Protein AF-A0A0S7XDQ0-F1 (afdb_monomer_lite)

Structure (mmCIF, N/CA/C/O backbone):
data_AF-A0A0S7XDQ0-F1
#
_entry.id   AF-A0A0S7XDQ0-F1
#
loop_
_atom_site.group_PDB
_atom_site.id
_atom_site.type_symbol
_atom_site.label_atom_id
_atom_site.label_alt_id
_atom_site.label_comp_id
_atom_site.label_asym_id
_atom_site.label_entity_id
_atom_site.label_seq_id
_atom_site.pdbx_PDB_ins_code
_atom_site.Cartn_x
_atom_site.Cartn_y
_atom_site.Cartn_z
_atom_site.occupancy
_atom_site.B_iso_or_equiv
_atom_site.auth_seq_id
_atom_site.auth_comp_id
_atom_site.auth_asym_id
_atom_site.auth_atom_id
_atom_site.pdbx_PDB_model_num
ATOM 1 N N . MET A 1 1 ? -15.932 5.779 1.150 1.00 49.88 1 MET A N 1
ATOM 2 C CA . MET A 1 1 ? -14.928 6.531 0.359 1.00 49.88 1 MET A CA 1
ATOM 3 C C . MET A 1 1 ? -15.645 7.212 -0.796 1.00 49.88 1 MET A C 1
ATOM 5 O O . MET A 1 1 ? -16.336 6.521 -1.537 1.00 49.88 1 MET A O 1
ATOM 9 N N . SER A 1 2 ? -15.609 8.545 -0.904 1.00 44.78 2 SER A N 1
ATOM 10 C CA . SER A 1 2 ? -16.367 9.214 -1.968 1.00 44.78 2 SER A CA 1
ATOM 11 C C . SER A 1 2 ? -15.791 8.799 -3.326 1.00 44.78 2 SER A C 1
ATOM 13 O O . SER A 1 2 ? -14.572 8.736 -3.493 1.00 44.78 2 SER A O 1
ATOM 15 N N . LYS A 1 3 ? -16.661 8.522 -4.307 1.00 46.28 3 LYS A N 1
ATOM 16 C CA . LYS A 1 3 ? -16.268 8.252 -5.703 1.00 46.28 3 LYS A CA 1
ATOM 17 C C . LYS A 1 3 ? -15.275 9.304 -6.229 1.00 46.28 3 LYS A C 1
ATOM 19 O O . LYS A 1 3 ? -14.439 8.993 -7.062 1.00 46.28 3 LYS A O 1
ATOM 24 N N . ARG A 1 4 ? -15.309 10.516 -5.662 1.00 41.38 4 ARG A N 1
ATOM 25 C CA . ARG A 1 4 ? -14.411 11.636 -5.955 1.00 41.38 4 ARG A CA 1
ATOM 26 C C . ARG A 1 4 ? -12.940 11.332 -5.662 1.00 41.38 4 ARG A C 1
ATOM 28 O O . ARG A 1 4 ? -12.102 11.767 -6.427 1.00 41.38 4 ARG A O 1
ATOM 35 N N . MET A 1 5 ? -12.607 10.566 -4.623 1.00 52.84 5 MET A N 1
ATOM 36 C CA . MET A 1 5 ? -11.202 10.318 -4.258 1.00 52.84 5 MET A CA 1
ATOM 37 C C . MET A 1 5 ? -10.555 9.209 -5.100 1.00 52.84 5 MET A C 1
ATOM 39 O O . MET A 1 5 ? -9.394 9.319 -5.475 1.00 52.84 5 MET A O 1
ATOM 43 N N . LEU A 1 6 ? -11.336 8.185 -5.467 1.00 57.91 6 LEU A N 1
ATOM 44 C CA . LEU A 1 6 ? -10.953 7.193 -6.478 1.00 57.91 6 LEU A CA 1
ATOM 45 C C . LEU A 1 6 ? -10.737 7.868 -7.837 1.00 57.91 6 LEU A C 1
ATOM 47 O O . LEU A 1 6 ? -9.753 7.600 -8.514 1.00 57.91 6 LEU A O 1
ATOM 51 N N . VAL A 1 7 ? -11.650 8.772 -8.202 1.00 53.69 7 VAL A N 1
ATOM 52 C CA . VAL A 1 7 ? -11.548 9.578 -9.418 1.00 53.69 7 VAL A CA 1
ATOM 53 C C . VAL A 1 7 ? -10.334 10.499 -9.359 1.00 53.69 7 VAL A C 1
ATOM 55 O O . VAL A 1 7 ? -9.651 10.594 -10.356 1.00 53.69 7 VAL A O 1
ATOM 58 N N . VAL A 1 8 ? -9.982 11.100 -8.219 1.00 57.25 8 VAL A N 1
ATOM 59 C CA . VAL A 1 8 ? -8.751 11.903 -8.093 1.00 57.25 8 VAL A CA 1
ATOM 60 C C . VAL A 1 8 ? -7.495 11.042 -8.249 1.00 57.25 8 VAL A C 1
ATOM 62 O O . VAL A 1 8 ? -6.597 11.447 -8.970 1.00 57.25 8 VAL A O 1
ATOM 65 N N . LEU A 1 9 ? -7.427 9.844 -7.659 1.00 57.03 9 LEU A N 1
ATOM 66 C CA . LEU A 1 9 ? -6.266 8.956 -7.820 1.00 57.03 9 LEU A CA 1
ATOM 67 C C . LEU A 1 9 ? -6.129 8.449 -9.268 1.00 57.03 9 LEU A C 1
ATOM 69 O O . LEU A 1 9 ? -5.030 8.435 -9.820 1.00 57.03 9 LEU A O 1
ATOM 73 N N . LEU A 1 10 ? -7.254 8.089 -9.898 1.00 59.75 10 LEU A N 1
ATOM 74 C CA . LEU A 1 10 ? -7.310 7.723 -11.313 1.00 59.75 10 LEU A CA 1
ATOM 75 C C . LEU A 1 10 ? -6.998 8.912 -12.219 1.00 59.75 10 LEU A C 1
ATOM 77 O O . LEU A 1 10 ? -6.288 8.725 -13.191 1.00 59.75 10 LEU A O 1
ATOM 81 N N . LEU A 1 11 ? -7.462 10.121 -11.899 1.00 54.28 11 LEU A N 1
ATOM 82 C CA . LEU A 1 11 ? -7.154 11.347 -12.638 1.00 54.28 11 LEU A CA 1
ATOM 83 C C . LEU A 1 11 ? -5.705 11.774 -12.447 1.00 54.28 11 LEU A C 1
ATOM 85 O O . LEU A 1 11 ? -5.154 12.350 -13.366 1.00 54.28 11 LEU A O 1
ATOM 89 N N . VAL A 1 12 ? -5.074 11.493 -11.306 1.00 56.38 12 VAL A N 1
ATOM 90 C CA . VAL A 1 12 ? -3.642 11.741 -11.086 1.00 56.38 12 VAL A CA 1
ATOM 91 C C . VAL A 1 12 ? -2.808 10.720 -11.857 1.00 56.38 12 VAL A C 1
ATOM 93 O O . VAL A 1 12 ? -1.893 11.122 -12.562 1.00 56.38 12 VAL A O 1
ATOM 96 N N . CYS A 1 13 ? -3.159 9.428 -11.829 1.00 53.59 13 CYS A N 1
ATOM 97 C CA . CYS A 1 13 ? -2.515 8.426 -12.689 1.00 53.59 13 CYS A CA 1
ATOM 98 C C . CYS A 1 13 ? -2.718 8.746 -14.178 1.00 53.59 13 CYS A C 1
ATOM 100 O O . CYS A 1 13 ? -1.762 8.734 -14.944 1.00 53.59 13 CYS A O 1
ATOM 102 N N . LEU A 1 14 ? -3.939 9.108 -14.578 1.00 58.84 14 LEU A N 1
ATOM 103 C CA . LEU A 1 14 ? -4.278 9.494 -15.947 1.00 58.84 14 LEU A CA 1
ATOM 104 C C . LEU A 1 14 ? -3.610 10.817 -16.341 1.00 58.84 14 LEU A C 1
ATOM 106 O O . LEU A 1 14 ? -3.175 10.934 -17.471 1.00 58.84 14 LEU A O 1
ATOM 110 N N . SER A 1 15 ? -3.471 11.780 -15.428 1.00 51.81 15 SER A N 1
ATOM 111 C CA . SER A 1 15 ? -2.757 13.054 -15.618 1.00 51.81 15 SER A CA 1
ATOM 112 C C . SER A 1 15 ? -1.258 12.840 -15.799 1.00 51.81 15 SER A C 1
ATOM 114 O O . SER A 1 15 ? -0.653 13.455 -16.671 1.00 51.81 15 SER A O 1
ATOM 116 N N . VAL A 1 16 ? -0.655 11.927 -15.036 1.00 53.06 16 VAL A N 1
ATOM 117 C CA . VAL A 1 16 ? 0.761 11.561 -15.181 1.00 53.06 16 VAL A CA 1
ATOM 118 C C . VAL A 1 16 ? 0.983 10.804 -16.498 1.00 53.06 16 VAL A C 1
ATOM 120 O O . VAL A 1 16 ? 1.927 11.102 -17.224 1.00 53.06 16 VAL A O 1
ATOM 123 N N . CYS A 1 17 ? 0.065 9.912 -16.882 1.00 54.09 17 CYS A N 1
ATOM 124 C CA . CYS A 1 17 ? 0.088 9.269 -18.199 1.00 54.09 17 CYS A CA 1
ATOM 125 C C . CYS A 1 17 ? -0.151 10.266 -19.350 1.00 54.09 17 CYS A C 1
ATOM 127 O O . CYS A 1 17 ? 0.503 10.174 -20.384 1.00 54.09 17 CYS A O 1
ATOM 129 N N . LEU A 1 18 ? -1.051 11.238 -19.174 1.00 57.12 18 LEU A N 1
ATOM 130 C CA . LEU A 1 18 ? -1.391 12.254 -20.174 1.00 57.12 18 LEU A CA 1
ATOM 131 C C . LEU A 1 18 ? -0.284 13.306 -20.318 1.00 57.12 18 LEU A C 1
ATOM 133 O O . LEU A 1 18 ? -0.028 13.766 -21.421 1.00 57.12 18 LEU A O 1
ATOM 137 N N . SER A 1 19 ? 0.413 13.665 -19.241 1.00 45.19 19 SER A N 1
ATOM 138 C CA . SER A 1 19 ? 1.571 14.567 -19.299 1.00 45.19 19 SER A CA 1
ATOM 139 C C . SER A 1 19 ? 2.783 13.894 -19.946 1.00 45.19 19 SER A C 1
ATOM 141 O O . SER A 1 19 ? 3.448 14.530 -20.758 1.00 45.19 19 SER A O 1
ATOM 143 N N . ALA A 1 20 ? 3.011 12.599 -19.701 1.00 52.75 20 ALA A N 1
ATOM 144 C CA . ALA A 1 20 ? 3.986 11.811 -20.459 1.00 52.75 20 ALA A CA 1
ATOM 145 C C . ALA A 1 20 ? 3.638 11.734 -21.962 1.00 52.75 20 ALA A C 1
ATOM 147 O O . ALA A 1 20 ? 4.517 11.872 -22.811 1.00 52.75 20 ALA A O 1
ATOM 148 N N . PHE A 1 21 ? 2.351 11.593 -22.295 1.00 56.19 21 PHE A N 1
ATOM 149 C CA . PHE A 1 21 ? 1.851 11.635 -23.673 1.00 56.19 21 PHE A CA 1
ATOM 150 C C . PHE A 1 21 ? 2.024 13.021 -24.326 1.00 56.19 21 PHE A C 1
ATOM 152 O O . PHE A 1 21 ? 2.473 13.114 -25.466 1.00 56.19 21 PHE A O 1
ATOM 159 N N . LEU A 1 22 ? 1.751 14.109 -23.595 1.00 43.25 22 LEU A N 1
ATOM 160 C CA . LEU A 1 22 ? 1.913 15.480 -24.093 1.00 43.25 22 LEU A CA 1
ATOM 161 C C . LEU A 1 22 ? 3.382 15.835 -24.361 1.00 43.25 22 LEU A C 1
ATOM 163 O O . LEU A 1 22 ? 3.684 16.443 -25.386 1.00 43.25 22 LEU A O 1
ATOM 167 N N . ILE A 1 23 ? 4.306 15.401 -23.499 1.00 50.81 23 ILE A N 1
ATOM 168 C CA . ILE A 1 23 ? 5.750 15.595 -23.709 1.00 50.81 23 ILE A CA 1
ATOM 169 C C . ILE A 1 23 ? 6.223 14.855 -24.972 1.00 50.81 23 ILE A C 1
ATOM 171 O O . ILE A 1 23 ? 7.016 15.402 -25.733 1.00 50.81 23 ILE A O 1
ATOM 175 N N . SER A 1 24 ? 5.690 13.657 -25.241 1.00 51.34 24 SER A N 1
ATOM 176 C CA . SER A 1 24 ? 5.982 12.915 -26.475 1.00 51.34 24 SER A CA 1
ATOM 177 C C . SER A 1 24 ? 5.397 13.585 -27.723 1.00 51.34 24 SER A C 1
ATOM 179 O O . SER A 1 24 ? 6.022 13.538 -28.778 1.00 51.34 24 SER A O 1
ATOM 181 N N . SER A 1 25 ? 4.225 14.222 -27.620 1.00 53.59 25 SER A N 1
ATOM 182 C CA . SER A 1 25 ? 3.594 14.914 -28.756 1.00 53.59 25 SER A CA 1
ATOM 183 C C . SER A 1 25 ? 4.310 16.208 -29.160 1.00 53.59 25 SER A C 1
ATOM 185 O O . SER A 1 25 ? 4.319 16.565 -30.332 1.00 53.59 25 SER A O 1
ATOM 187 N N . ASN A 1 26 ? 4.958 16.889 -28.209 1.00 46.41 26 ASN A N 1
ATOM 188 C CA . ASN A 1 26 ? 5.603 18.184 -28.442 1.00 46.41 26 ASN A CA 1
ATOM 189 C C . ASN A 1 26 ? 7.052 18.070 -28.959 1.00 46.41 26 ASN A C 1
ATOM 191 O O . ASN A 1 26 ? 7.689 19.085 -29.220 1.00 46.41 26 ASN A O 1
ATOM 195 N N . ALA A 1 27 ? 7.587 16.850 -29.077 1.00 49.25 27 ALA A N 1
ATOM 196 C CA . ALA A 1 27 ? 8.938 16.584 -29.577 1.00 49.25 27 ALA A CA 1
ATOM 197 C C . ALA A 1 27 ? 8.999 16.357 -31.104 1.00 49.25 27 ALA A C 1
ATOM 199 O O . ALA A 1 27 ? 10.077 16.095 -31.630 1.00 49.25 27 ALA A O 1
ATOM 200 N N . GLN A 1 28 ? 7.865 16.436 -31.814 1.00 42.66 28 GLN A N 1
ATOM 201 C CA . GLN A 1 28 ? 7.778 16.227 -33.269 1.00 42.66 28 GLN A CA 1
ATOM 202 C C . GLN A 1 28 ? 7.760 17.511 -34.118 1.00 42.66 28 GLN A C 1
ATOM 204 O O . GLN A 1 28 ? 7.661 17.411 -35.337 1.00 42.66 28 GLN A O 1
ATOM 209 N N . GLU A 1 29 ? 7.913 18.698 -33.528 1.00 44.16 29 GLU A N 1
ATOM 210 C CA . GLU A 1 29 ? 8.141 19.934 -34.290 1.00 44.16 29 GLU A CA 1
ATOM 211 C C . GLU A 1 29 ? 9.624 20.326 -34.220 1.00 44.16 29 GLU A C 1
ATOM 213 O O . GLU A 1 29 ? 10.042 21.069 -33.333 1.00 44.16 29 GLU A O 1
ATOM 218 N N . GLU A 1 30 ? 10.441 19.829 -35.156 1.00 38.66 30 GLU A N 1
ATOM 219 C CA . GLU A 1 30 ? 11.677 20.539 -35.507 1.00 38.66 30 GLU A CA 1
ATOM 220 C C . GLU A 1 30 ? 11.356 21.685 -36.482 1.00 38.66 30 GLU A C 1
ATOM 222 O O . GLU A 1 30 ? 10.554 21.498 -37.403 1.00 38.66 30 GLU A O 1
ATOM 227 N N . PRO A 1 31 ? 11.977 22.868 -36.319 1.00 36.78 31 PRO A N 1
ATOM 228 C CA . PRO A 1 31 ? 11.890 23.934 -37.299 1.00 36.78 31 PRO A CA 1
ATOM 229 C C . PRO A 1 31 ? 12.731 23.566 -38.525 1.00 36.78 31 PRO A C 1
ATOM 231 O O . PRO A 1 31 ? 13.919 23.262 -38.417 1.00 36.78 31 PRO A O 1
ATOM 234 N N . ASP A 1 32 ? 12.096 23.636 -39.691 1.00 29.94 32 ASP A N 1
ATOM 235 C CA . ASP A 1 32 ? 12.703 23.509 -41.013 1.00 29.94 32 ASP A CA 1
ATOM 236 C C . ASP A 1 32 ? 13.891 24.484 -41.138 1.00 29.94 32 ASP A C 1
ATOM 238 O O . ASP A 1 32 ? 13.725 25.701 -41.270 1.00 29.94 32 ASP A O 1
ATOM 242 N N . THR A 1 33 ? 15.116 23.968 -41.015 1.00 36.25 33 THR A N 1
ATOM 243 C CA . THR A 1 33 ? 16.326 24.752 -41.275 1.00 36.25 33 THR A CA 1
ATOM 244 C C . THR A 1 33 ? 16.586 24.719 -42.769 1.00 36.25 33 THR A C 1
ATOM 246 O O . THR A 1 33 ? 17.230 23.822 -43.306 1.00 36.25 33 THR A O 1
ATOM 249 N N . GLY A 1 34 ? 16.052 25.738 -43.442 1.00 31.52 34 GLY A N 1
ATOM 250 C CA . GLY A 1 34 ? 16.327 26.005 -44.842 1.00 31.52 34 GLY A CA 1
ATOM 251 C C . GLY A 1 34 ? 17.830 26.084 -45.109 1.00 31.52 34 GLY A C 1
ATOM 252 O O . GLY A 1 34 ? 18.532 26.940 -44.568 1.00 31.52 34 GLY A O 1
ATOM 253 N N . LEU A 1 35 ? 18.308 25.209 -45.991 1.00 30.27 35 LEU A N 1
ATOM 254 C CA . LEU A 1 35 ? 19.553 25.410 -46.716 1.00 30.27 35 LEU A CA 1
ATOM 255 C C . LEU A 1 35 ? 19.226 25.948 -4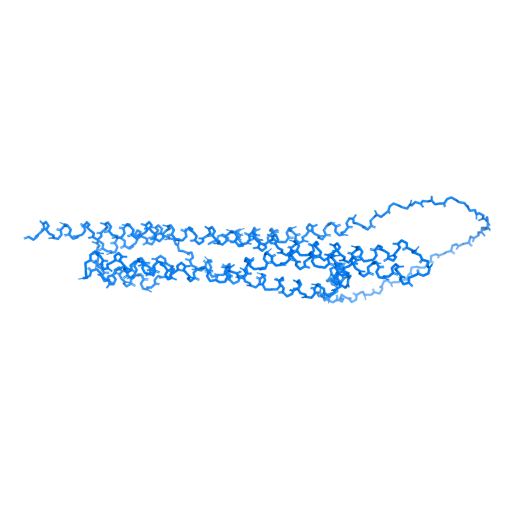8.111 1.00 30.27 35 LEU A C 1
ATOM 257 O O . LEU A 1 35 ? 18.426 25.388 -48.858 1.00 30.27 35 LEU A O 1
ATOM 261 N N . VAL A 1 36 ? 19.842 27.091 -48.396 1.00 30.50 36 VAL A N 1
ATOM 262 C CA . VAL A 1 36 ? 19.703 27.936 -49.583 1.00 30.50 36 VAL A CA 1
ATOM 263 C C . VAL A 1 36 ? 20.504 27.370 -50.766 1.00 30.50 36 VAL A C 1
ATOM 265 O O . VAL A 1 36 ? 21.676 27.043 -50.613 1.00 30.50 36 VAL A O 1
ATOM 268 N N . GLU A 1 37 ? 19.818 27.339 -51.919 1.00 30.08 37 GLU A N 1
ATOM 269 C CA . GLU A 1 37 ? 20.243 27.403 -53.337 1.00 30.08 37 GLU A CA 1
ATOM 270 C C . GLU A 1 37 ? 21.220 26.366 -53.931 1.00 30.08 37 GLU A C 1
ATOM 272 O O . GLU A 1 37 ? 22.390 26.294 -53.572 1.00 30.08 37 GLU A O 1
ATOM 277 N N . ALA A 1 38 ? 20.797 25.696 -55.017 1.00 26.64 38 ALA A N 1
ATOM 278 C CA . ALA A 1 38 ? 20.926 26.273 -56.363 1.00 26.64 38 ALA A CA 1
ATOM 279 C C . ALA A 1 38 ? 20.207 25.464 -57.470 1.00 26.64 38 ALA A C 1
ATOM 281 O O . ALA A 1 38 ? 20.310 24.243 -57.550 1.00 26.64 38 ALA A O 1
ATOM 282 N N . ASP A 1 39 ? 19.626 26.244 -58.385 1.00 23.52 39 ASP A N 1
ATOM 283 C CA . ASP A 1 39 ? 19.538 26.045 -59.838 1.00 23.52 39 ASP A CA 1
ATOM 284 C C . ASP A 1 39 ? 18.219 25.557 -60.479 1.00 23.52 39 ASP A C 1
ATOM 286 O O . ASP A 1 39 ? 17.316 25.013 -59.853 1.00 23.52 39 ASP A O 1
ATOM 290 N N . THR A 1 40 ? 18.084 25.910 -61.754 1.00 25.81 40 THR A N 1
ATOM 291 C CA . THR A 1 40 ? 17.011 26.724 -62.338 1.00 25.81 40 THR A CA 1
ATOM 292 C C . THR A 1 40 ? 15.995 25.985 -63.228 1.00 25.81 40 THR A C 1
ATOM 294 O O . THR A 1 40 ? 16.318 25.023 -63.909 1.00 25.81 40 THR A O 1
ATOM 297 N N . ALA A 1 41 ? 14.788 26.577 -63.291 1.00 25.55 41 ALA A N 1
ATOM 298 C CA . ALA A 1 41 ? 13.836 26.664 -64.417 1.00 25.55 41 ALA A CA 1
ATOM 299 C C . ALA A 1 41 ? 13.225 25.384 -65.048 1.00 25.55 41 ALA A C 1
ATOM 301 O O . ALA A 1 41 ? 13.914 24.533 -65.592 1.00 25.55 41 ALA A O 1
ATOM 302 N N . VAL A 1 42 ? 11.886 25.331 -65.156 1.00 24.27 42 VAL A N 1
ATOM 303 C CA . VAL A 1 42 ? 11.076 25.741 -66.337 1.00 24.27 42 VAL A CA 1
ATOM 304 C C . VAL A 1 42 ? 9.574 25.497 -66.051 1.00 24.27 42 VAL A C 1
ATOM 306 O O . VAL A 1 42 ? 9.195 24.633 -65.270 1.00 24.27 42 VAL A O 1
ATOM 309 N N . ALA A 1 43 ? 8.744 26.346 -66.662 1.00 25.53 43 ALA A N 1
ATOM 310 C CA . ALA A 1 43 ? 7.310 26.574 -66.492 1.00 25.53 43 ALA A CA 1
ATOM 311 C C . ALA A 1 43 ? 6.346 25.586 -67.201 1.00 25.53 43 ALA A C 1
ATOM 313 O O . ALA A 1 43 ? 6.751 24.848 -68.093 1.00 25.53 43 ALA A O 1
ATOM 314 N N . GLY A 1 44 ? 5.042 25.724 -66.891 1.00 23.50 44 GLY A N 1
ATOM 315 C CA . GLY A 1 44 ? 3.886 25.332 -67.732 1.00 23.50 44 GLY A CA 1
ATOM 316 C C . GLY A 1 44 ? 2.888 24.411 -67.010 1.00 23.50 44 GLY A C 1
ATOM 317 O O . GLY A 1 44 ? 3.220 23.270 -66.735 1.00 23.50 44 GLY A O 1
ATOM 318 N N . ALA A 1 45 ? 1.763 24.921 -66.489 1.00 24.98 45 ALA A N 1
ATOM 319 C CA . ALA A 1 45 ? 0.447 25.014 -67.156 1.00 24.98 45 ALA A CA 1
ATOM 320 C C . ALA A 1 45 ? -0.254 23.648 -67.362 1.00 24.98 45 ALA A C 1
ATOM 322 O O . ALA A 1 45 ? 0.183 22.854 -68.182 1.00 24.98 45 ALA A O 1
ATOM 323 N N . ASP A 1 46 ? -1.325 23.341 -66.618 1.00 22.42 46 ASP A N 1
ATOM 324 C CA . ASP A 1 46 ? -2.715 23.601 -67.036 1.00 22.42 46 ASP A CA 1
ATOM 325 C C . ASP A 1 46 ? -3.768 22.846 -66.187 1.00 22.42 46 ASP A C 1
ATOM 327 O O . ASP A 1 46 ? -3.584 21.733 -65.704 1.00 22.42 46 ASP A O 1
ATOM 331 N N . THR A 1 47 ? -4.888 23.548 -66.030 1.00 26.12 47 THR A N 1
ATOM 332 C CA . THR A 1 47 ? -6.258 23.203 -65.605 1.00 26.12 47 THR A CA 1
ATOM 333 C C . THR A 1 47 ? -6.773 21.765 -65.787 1.00 26.12 47 THR A C 1
ATOM 335 O O . THR A 1 47 ? -6.649 21.211 -66.872 1.00 26.12 47 THR A O 1
ATOM 338 N N . ALA A 1 48 ? -7.564 21.264 -64.818 1.00 23.05 48 ALA A N 1
ATOM 339 C CA . ALA A 1 48 ? -9.028 21.067 -64.944 1.00 23.05 48 ALA A CA 1
ATOM 340 C C . ALA A 1 48 ? -9.638 20.246 -63.780 1.00 23.05 48 ALA A C 1
ATOM 342 O O . ALA A 1 48 ? -9.073 19.266 -63.308 1.00 23.05 48 ALA A O 1
ATOM 343 N N . MET A 1 49 ? -10.834 20.662 -63.350 1.00 28.30 49 MET A N 1
ATOM 344 C CA . MET A 1 49 ? -11.715 20.005 -62.377 1.00 28.30 49 MET A CA 1
ATOM 345 C C . MET A 1 49 ? -12.260 18.665 -62.890 1.00 28.30 49 MET A C 1
ATOM 347 O O . MET A 1 49 ? -12.770 18.626 -64.004 1.00 28.30 49 MET A O 1
ATOM 351 N N . MET A 1 50 ? -12.350 17.653 -62.024 1.00 26.08 50 MET A N 1
ATOM 352 C CA . MET A 1 50 ? -13.457 16.686 -62.021 1.00 26.08 50 MET A CA 1
ATOM 353 C C . MET A 1 50 ? -13.775 16.323 -60.566 1.00 26.08 50 MET A C 1
ATOM 355 O O . MET A 1 50 ? -12.925 15.833 -59.828 1.00 26.08 50 MET A O 1
ATOM 359 N N . ALA A 1 51 ? -15.006 16.624 -60.161 1.00 34.19 51 ALA A N 1
ATOM 360 C CA . ALA A 1 51 ? -15.617 16.114 -58.948 1.00 34.19 51 ALA A CA 1
ATOM 361 C C . ALA A 1 51 ? -15.991 14.645 -59.180 1.00 34.19 51 ALA A C 1
ATOM 363 O O . ALA A 1 51 ? -16.779 14.355 -60.080 1.00 34.19 51 ALA A O 1
ATOM 364 N N . GLU A 1 52 ? -15.450 13.744 -58.364 1.00 27.50 52 GLU A N 1
ATOM 365 C CA . GLU A 1 52 ? -15.888 12.353 -58.289 1.00 27.50 52 GLU A CA 1
ATOM 366 C C . GLU A 1 52 ? -16.429 12.083 -56.883 1.00 27.50 52 GLU A C 1
ATOM 368 O O . GLU A 1 52 ? -15.892 12.554 -55.878 1.00 27.50 52 GLU A O 1
ATOM 373 N N . ALA A 1 53 ? -17.587 11.429 -56.848 1.00 28.78 53 ALA A N 1
ATOM 374 C CA . ALA A 1 53 ? -18.411 11.222 -55.673 1.00 28.78 53 ALA A CA 1
ATOM 375 C C . ALA A 1 53 ? -17.645 10.489 -54.562 1.00 28.78 53 ALA A C 1
ATOM 377 O O . ALA A 1 53 ? -16.995 9.475 -54.806 1.00 28.78 53 ALA A O 1
ATOM 378 N N . ALA A 1 54 ? -17.763 10.998 -53.333 1.00 27.86 54 ALA A N 1
ATOM 379 C CA . ALA A 1 54 ? -17.204 10.366 -52.148 1.00 27.86 54 ALA A CA 1
ATOM 380 C C . ALA A 1 54 ? -17.737 8.925 -52.012 1.00 27.86 54 ALA A C 1
ATOM 382 O O . ALA A 1 54 ? -18.960 8.744 -51.964 1.00 27.86 54 ALA A O 1
ATOM 383 N N . PRO A 1 55 ? -16.870 7.899 -51.934 1.00 30.70 55 PRO A N 1
ATOM 384 C CA . PRO A 1 55 ? -17.321 6.574 -51.558 1.00 30.70 55 PRO A CA 1
ATOM 385 C C . PRO A 1 55 ? -17.793 6.614 -50.102 1.00 30.70 55 PRO A C 1
ATOM 387 O O . PRO A 1 55 ? -17.187 7.257 -49.244 1.00 30.70 55 PRO A O 1
ATOM 390 N N . PHE A 1 56 ? -18.917 5.944 -49.858 1.00 30.11 56 PHE A N 1
ATOM 391 C CA . PHE A 1 56 ? -19.456 5.649 -48.536 1.00 30.11 56 PHE A CA 1
ATOM 392 C C . PHE A 1 56 ? -18.327 5.032 -47.696 1.00 30.11 56 PHE A C 1
ATOM 394 O O . PHE A 1 56 ? -17.894 3.916 -47.976 1.00 30.11 56 PHE A O 1
ATOM 401 N N . ILE A 1 57 ? -17.802 5.784 -46.726 1.00 38.62 57 ILE A N 1
ATOM 402 C CA . ILE A 1 57 ? -16.847 5.253 -45.755 1.00 38.62 57 ILE A CA 1
ATOM 403 C C . ILE A 1 57 ? -17.662 4.312 -44.871 1.00 38.62 57 ILE A C 1
ATOM 405 O O . ILE A 1 57 ? -18.524 4.764 -44.117 1.00 38.62 57 ILE A O 1
ATOM 409 N N . GLU A 1 58 ? -17.444 3.005 -45.020 1.00 37.66 58 GLU A N 1
ATOM 410 C CA . GLU A 1 58 ? -17.792 2.055 -43.969 1.00 37.66 58 GLU A CA 1
ATOM 411 C C . GLU A 1 58 ? -17.113 2.566 -42.696 1.00 37.66 58 GLU A C 1
ATOM 413 O O . GLU A 1 58 ? -15.896 2.760 -42.682 1.00 37.66 58 GLU A O 1
ATOM 418 N N . GLU A 1 59 ? -17.893 2.878 -41.658 1.00 39.62 59 GLU A N 1
ATOM 419 C CA . GLU A 1 59 ? -17.346 3.149 -40.332 1.00 39.62 59 GLU A CA 1
ATOM 420 C C . GLU A 1 59 ? -16.663 1.858 -39.860 1.00 39.62 59 GLU A C 1
ATOM 422 O O . GLU A 1 59 ? -17.291 1.001 -39.240 1.00 39.62 59 GLU A O 1
ATOM 427 N N . GLU A 1 60 ? -15.388 1.679 -40.224 1.00 49.69 60 GLU A N 1
ATOM 428 C CA . GLU A 1 60 ? -14.540 0.652 -39.637 1.00 49.69 60 GLU A CA 1
ATOM 429 C C . GLU A 1 60 ? -14.560 0.890 -38.130 1.00 49.69 60 GLU A C 1
ATOM 431 O O . GLU A 1 60 ? -14.178 1.954 -37.632 1.00 49.69 60 GLU A O 1
ATOM 436 N N . GLU A 1 61 ? -15.079 -0.093 -37.403 1.00 42.88 61 GLU A N 1
ATOM 437 C CA . GLU A 1 61 ? -15.171 -0.089 -35.954 1.00 42.88 61 GLU A CA 1
ATOM 438 C C . GLU A 1 61 ? -13.736 -0.056 -35.400 1.00 42.88 61 GLU A C 1
ATOM 440 O O . GLU A 1 61 ? -13.103 -1.093 -35.221 1.00 42.88 61 GLU A O 1
ATOM 445 N N . GLU A 1 62 ? -13.176 1.149 -35.213 1.00 43.69 62 GLU A N 1
ATOM 446 C CA . GLU A 1 62 ? -11.774 1.343 -34.838 1.00 43.69 62 GLU A CA 1
ATOM 447 C C . GLU A 1 62 ? -11.443 0.523 -33.584 1.00 43.69 62 GLU A C 1
ATOM 449 O O . GLU A 1 62 ? -11.837 0.859 -32.450 1.00 43.69 62 GLU A O 1
ATOM 454 N N . THR A 1 63 ? -10.665 -0.539 -33.787 1.00 46.38 63 THR A N 1
ATOM 455 C CA . THR A 1 63 ? -10.184 -1.406 -32.725 1.00 46.38 63 THR A CA 1
ATOM 456 C C . THR A 1 63 ? -9.311 -0.602 -31.767 1.00 46.38 63 THR A C 1
ATOM 458 O O . THR A 1 63 ? -8.514 0.252 -32.156 1.00 46.38 63 THR A O 1
ATOM 461 N N . TRP A 1 64 ? -9.414 -0.881 -30.467 1.00 49.00 64 TRP A N 1
ATOM 462 C CA . TRP A 1 64 ? -8.578 -0.231 -29.448 1.00 49.00 64 TRP A CA 1
ATOM 463 C C . TRP A 1 64 ? -7.070 -0.383 -2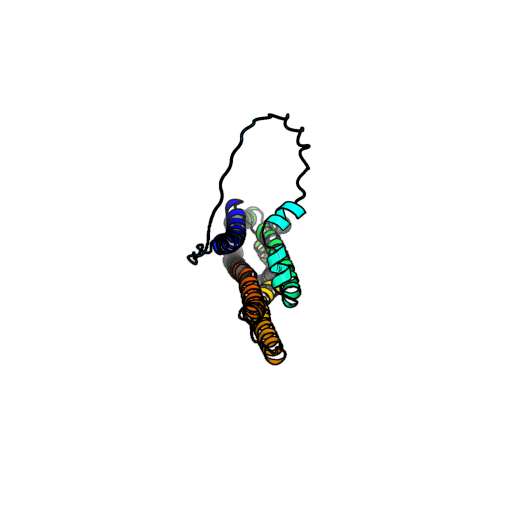9.731 1.00 49.00 64 TRP A C 1
ATOM 465 O O . TRP A 1 64 ? -6.287 0.467 -29.314 1.00 49.00 64 TRP A O 1
ATOM 475 N N . ILE A 1 65 ? -6.689 -1.420 -30.483 1.00 49.19 65 ILE A N 1
ATOM 476 C CA . ILE A 1 65 ? -5.329 -1.684 -30.962 1.00 49.19 65 ILE A CA 1
ATOM 477 C C . ILE A 1 65 ? -4.856 -0.589 -31.933 1.00 49.19 65 ILE A C 1
ATOM 479 O O . ILE A 1 65 ? -3.742 -0.094 -31.782 1.00 49.19 65 ILE A O 1
ATOM 483 N N . ASP A 1 66 ? -5.699 -0.137 -32.865 1.00 54.22 66 ASP A N 1
ATOM 484 C CA . ASP A 1 66 ? -5.336 0.893 -33.851 1.00 54.22 66 ASP A CA 1
ATOM 485 C C . ASP A 1 66 ? -5.253 2.286 -33.226 1.00 54.22 66 ASP A C 1
ATOM 487 O O . ASP A 1 66 ? -4.366 3.075 -33.565 1.00 54.22 66 ASP A O 1
ATOM 491 N N . ARG A 1 67 ? -6.103 2.570 -32.228 1.00 55.00 67 ARG A N 1
ATOM 492 C CA . ARG A 1 67 ? -5.959 3.766 -31.379 1.00 55.00 67 ARG A CA 1
ATOM 493 C C . ARG A 1 67 ? -4.654 3.741 -30.584 1.00 55.00 67 ARG A C 1
ATOM 495 O O . ARG A 1 67 ? -3.982 4.765 -30.476 1.00 55.00 67 ARG A O 1
ATOM 502 N N . MET A 1 68 ? -4.268 2.575 -30.067 1.00 50.41 68 MET A N 1
ATOM 503 C CA . MET A 1 68 ? -3.032 2.419 -29.300 1.00 50.41 68 MET A CA 1
ATOM 504 C C . MET A 1 68 ? -1.786 2.532 -30.192 1.00 50.41 68 MET A C 1
ATOM 506 O O . MET A 1 68 ? -0.824 3.204 -29.820 1.00 50.41 68 MET A O 1
ATOM 510 N N . ARG A 1 69 ? -1.834 1.992 -31.415 1.00 53.25 69 ARG A N 1
ATOM 511 C CA . ARG A 1 69 ? -0.778 2.149 -32.428 1.00 53.25 69 ARG A CA 1
ATOM 512 C C . ARG A 1 69 ? -0.563 3.616 -32.826 1.00 53.25 69 ARG A C 1
ATOM 514 O O . ARG A 1 69 ? 0.576 4.035 -32.991 1.00 53.25 69 ARG A O 1
ATOM 521 N N . ARG A 1 70 ? -1.631 4.418 -32.902 1.00 57.50 70 ARG A N 1
ATOM 522 C CA . ARG A 1 70 ? -1.567 5.863 -33.205 1.00 57.50 70 ARG A CA 1
ATOM 523 C C . ARG A 1 70 ? -1.009 6.708 -32.051 1.00 57.50 70 ARG A C 1
ATOM 525 O O . ARG A 1 70 ? -0.517 7.803 -32.285 1.00 57.50 70 ARG A O 1
ATOM 532 N N . SER A 1 71 ? -1.069 6.203 -30.815 1.00 60.91 71 SER A N 1
ATOM 533 C CA . SER A 1 71 ? -0.656 6.926 -29.601 1.00 60.91 71 SER A CA 1
ATOM 534 C C . SER A 1 71 ? 0.854 6.908 -29.291 1.00 60.91 71 SER A C 1
ATOM 536 O O . SER A 1 71 ? 1.254 7.316 -28.206 1.00 60.91 71 SER A O 1
ATOM 538 N N . GLY A 1 72 ? 1.711 6.426 -30.199 1.00 68.06 72 GLY A N 1
ATOM 539 C CA . GLY A 1 72 ? 3.179 6.464 -30.047 1.00 68.06 72 GLY A CA 1
ATOM 540 C C . GLY A 1 72 ? 3.772 5.549 -28.961 1.00 68.06 72 GLY A C 1
ATOM 541 O O . GLY A 1 72 ? 4.969 5.294 -28.965 1.00 68.06 72 GLY A O 1
ATOM 542 N N . VAL A 1 73 ? 2.961 4.983 -28.062 1.00 69.69 73 VAL A N 1
ATOM 543 C CA . VAL A 1 73 ? 3.408 4.077 -26.981 1.00 69.69 73 VAL A CA 1
ATOM 544 C C . VAL A 1 73 ? 3.971 2.749 -27.484 1.00 69.69 73 VAL A C 1
ATOM 546 O O . VAL A 1 73 ? 4.861 2.197 -26.845 1.00 69.69 73 VAL A O 1
ATOM 549 N N . VAL A 1 74 ? 3.476 2.237 -28.615 1.00 73.31 74 VAL A N 1
ATOM 550 C CA . VAL A 1 74 ? 4.012 1.007 -29.222 1.00 73.31 74 VAL A CA 1
ATOM 551 C C . VAL A 1 74 ? 5.410 1.262 -29.793 1.00 73.31 74 VAL A C 1
ATOM 553 O O . VAL A 1 74 ? 6.322 0.497 -29.501 1.00 73.31 74 VAL A O 1
ATOM 556 N N . ASP A 1 75 ? 5.606 2.387 -30.493 1.00 76.94 75 ASP A N 1
ATOM 557 C CA . ASP A 1 75 ? 6.927 2.821 -30.982 1.00 76.94 75 ASP A CA 1
ATOM 558 C C . ASP A 1 75 ? 7.906 3.036 -29.816 1.00 76.94 75 ASP A C 1
ATOM 560 O O . ASP A 1 75 ? 9.044 2.572 -29.842 1.00 76.94 75 ASP A O 1
ATOM 564 N N . LEU A 1 76 ? 7.438 3.661 -28.731 1.00 78.25 76 LEU A N 1
ATOM 565 C CA . LEU A 1 76 ? 8.231 3.875 -27.522 1.00 78.25 76 LEU A CA 1
ATOM 566 C C . LEU A 1 76 ? 8.663 2.552 -26.862 1.00 78.25 76 LEU A C 1
ATOM 568 O O . LEU A 1 76 ? 9.782 2.442 -26.363 1.00 78.25 76 LEU A O 1
ATOM 572 N N . TYR A 1 77 ? 7.785 1.545 -26.871 1.00 80.94 77 TYR A N 1
ATOM 573 C CA . TYR A 1 77 ? 8.080 0.211 -26.352 1.00 80.94 77 TYR A CA 1
ATOM 574 C C . TYR A 1 77 ? 9.123 -0.518 -27.201 1.00 80.94 77 TYR A C 1
ATOM 576 O O . TYR A 1 77 ? 10.079 -1.064 -26.654 1.00 80.94 77 TYR A O 1
ATOM 584 N N . GLU A 1 78 ? 8.972 -0.484 -28.525 1.00 81.44 78 GLU A N 1
ATOM 585 C CA . GLU A 1 78 ? 9.915 -1.106 -29.461 1.00 81.44 78 GLU A CA 1
ATOM 586 C C . GLU A 1 78 ? 11.306 -0.454 -29.387 1.00 81.44 78 GLU A C 1
ATOM 588 O O . GLU A 1 78 ? 12.323 -1.144 -29.457 1.00 81.44 78 GLU A O 1
ATOM 593 N N . ARG A 1 79 ? 11.365 0.864 -29.159 1.00 80.56 79 ARG A N 1
ATOM 594 C CA . ARG A 1 79 ? 12.616 1.637 -29.067 1.00 80.56 79 ARG A CA 1
ATOM 595 C C . ARG A 1 79 ? 13.334 1.552 -27.721 1.00 80.56 79 ARG A C 1
ATOM 597 O O . ARG A 1 79 ? 14.515 1.874 -27.669 1.00 80.56 79 ARG A O 1
ATOM 604 N N . GLY A 1 80 ? 12.655 1.166 -26.640 1.00 78.56 80 GLY A N 1
ATOM 605 C CA . GLY A 1 80 ? 13.255 1.052 -25.301 1.00 78.56 80 GLY A CA 1
ATOM 606 C C . GLY A 1 80 ? 13.983 -0.278 -25.036 1.00 78.56 80 GLY A C 1
ATOM 607 O O . GLY A 1 80 ? 14.469 -0.515 -23.931 1.00 78.56 80 GLY A O 1
ATOM 608 N N . GLY A 1 81 ? 14.046 -1.169 -26.026 1.00 85.19 81 GLY A N 1
ATOM 609 C CA . GLY A 1 81 ? 14.847 -2.388 -25.951 1.00 85.19 81 GLY A CA 1
ATOM 610 C C . GLY A 1 81 ? 14.346 -3.425 -24.939 1.00 85.19 81 GLY A C 1
ATOM 611 O O . GLY A 1 81 ? 13.175 -3.484 -24.555 1.00 85.19 81 GLY A O 1
ATOM 612 N N . VAL A 1 82 ? 15.247 -4.313 -24.507 1.00 87.94 82 VAL A N 1
ATOM 613 C CA . VAL A 1 82 ? 14.882 -5.511 -23.726 1.00 87.94 82 VAL A CA 1
ATOM 614 C C . VAL A 1 82 ? 14.309 -5.177 -22.342 1.00 87.94 82 VAL A C 1
ATOM 616 O O . VAL A 1 82 ? 13.383 -5.847 -21.877 1.00 87.94 82 VAL A O 1
ATOM 619 N N . PHE A 1 83 ? 14.790 -4.109 -21.701 1.00 89.62 83 PHE A N 1
ATOM 620 C CA . PHE A 1 83 ? 14.386 -3.720 -20.344 1.00 89.62 83 PHE A CA 1
ATOM 621 C C . PHE A 1 83 ? 12.934 -3.234 -20.258 1.00 89.62 83 PHE A C 1
ATOM 623 O O . PHE A 1 83 ? 12.328 -3.308 -19.185 1.00 89.62 83 PHE A O 1
ATOM 630 N N . MET A 1 84 ? 12.327 -2.845 -21.384 1.00 86.62 84 MET A N 1
ATOM 631 C CA . MET A 1 84 ? 10.902 -2.506 -21.447 1.00 86.62 84 MET A CA 1
ATOM 632 C C . MET A 1 84 ? 9.996 -3.681 -21.074 1.00 86.62 84 MET A C 1
ATOM 634 O O . MET A 1 84 ? 8.941 -3.475 -20.477 1.00 86.62 84 MET A O 1
ATOM 638 N N . HIS A 1 85 ? 10.414 -4.923 -21.333 1.00 88.38 85 HIS A N 1
ATOM 639 C CA . HIS A 1 85 ? 9.660 -6.113 -20.932 1.00 88.38 85 HIS A CA 1
ATOM 640 C C . HIS A 1 85 ? 9.607 -6.252 -19.405 1.00 88.38 85 HIS A C 1
ATOM 642 O O . HIS A 1 85 ? 8.549 -6.526 -18.839 1.00 88.38 85 HIS A O 1
ATOM 648 N N . ALA A 1 86 ? 10.727 -6.000 -18.721 1.00 90.25 86 ALA A N 1
ATOM 649 C CA . ALA A 1 86 ? 10.783 -6.018 -17.262 1.00 90.25 86 ALA A CA 1
ATOM 650 C C . ALA A 1 86 ? 9.945 -4.881 -16.651 1.00 90.25 86 ALA A C 1
ATOM 652 O O . ALA A 1 86 ? 9.185 -5.109 -15.708 1.00 90.25 86 ALA A O 1
ATOM 653 N N . LEU A 1 87 ? 10.027 -3.673 -17.222 1.00 88.38 87 LEU A N 1
ATOM 654 C CA . LEU A 1 87 ? 9.209 -2.532 -16.802 1.00 88.38 87 LEU A CA 1
ATOM 655 C C . LEU A 1 87 ? 7.712 -2.782 -17.014 1.00 88.38 87 LEU A C 1
ATOM 657 O O . LEU A 1 87 ? 6.909 -2.426 -16.155 1.00 88.38 87 LEU A O 1
ATOM 661 N N . LEU A 1 88 ? 7.326 -3.453 -18.102 1.00 87.00 88 LEU A N 1
ATOM 662 C CA . LEU A 1 88 ? 5.936 -3.832 -18.352 1.00 87.00 88 LEU A CA 1
ATOM 663 C C . LEU A 1 88 ? 5.401 -4.772 -17.264 1.00 87.00 88 LEU A C 1
ATOM 665 O O . LEU A 1 88 ? 4.314 -4.542 -16.736 1.00 87.00 88 LEU A O 1
ATOM 669 N N . VAL A 1 89 ? 6.177 -5.789 -16.875 1.00 90.19 89 VAL A N 1
ATOM 670 C CA . VAL A 1 89 ? 5.802 -6.705 -15.783 1.00 90.19 89 VAL A CA 1
ATOM 671 C C . VAL A 1 89 ? 5.646 -5.950 -14.460 1.00 90.19 89 VAL A C 1
ATOM 673 O O . VAL A 1 89 ? 4.652 -6.144 -13.758 1.00 90.19 89 VAL A O 1
ATOM 676 N N . LEU A 1 90 ? 6.582 -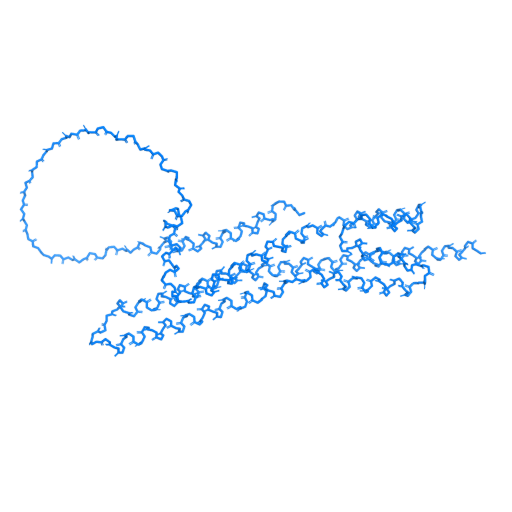5.052 -14.135 1.00 90.38 90 LEU A N 1
ATOM 677 C CA . LEU A 1 90 ? 6.508 -4.221 -12.928 1.00 90.38 90 LEU A CA 1
ATOM 678 C C . LEU A 1 90 ? 5.299 -3.276 -12.945 1.00 90.38 90 LEU A C 1
ATOM 680 O O . LEU A 1 90 ? 4.652 -3.105 -11.914 1.00 90.38 90 LEU A O 1
ATOM 684 N N . SER A 1 91 ? 4.959 -2.710 -14.104 1.00 87.56 91 SER A N 1
ATOM 685 C CA . SER A 1 91 ? 3.780 -1.857 -14.286 1.00 87.56 91 SER A CA 1
ATOM 686 C C . SER A 1 91 ? 2.483 -2.626 -14.028 1.00 87.56 91 SER A C 1
ATOM 688 O O . SER A 1 91 ? 1.649 -2.190 -13.231 1.00 87.56 91 SER A O 1
ATOM 690 N N . ILE A 1 92 ? 2.338 -3.815 -14.623 1.00 87.94 92 ILE A N 1
ATOM 691 C CA . ILE A 1 92 ? 1.167 -4.679 -14.414 1.00 87.94 92 ILE A CA 1
ATOM 692 C C . ILE A 1 92 ? 1.047 -5.069 -12.937 1.00 87.94 92 ILE A C 1
ATOM 694 O O . ILE A 1 92 ? -0.037 -4.960 -12.365 1.00 87.94 92 ILE A O 1
ATOM 698 N N . LEU A 1 93 ? 2.154 -5.473 -12.303 1.00 91.50 93 LEU A N 1
ATOM 699 C CA . LEU A 1 93 ? 2.183 -5.814 -10.881 1.00 91.50 93 LEU A CA 1
ATOM 700 C C . LEU A 1 93 ? 1.773 -4.616 -10.009 1.00 91.50 93 LEU A C 1
ATOM 702 O O . LEU A 1 93 ? 0.913 -4.756 -9.139 1.00 91.50 93 LEU A O 1
ATOM 706 N N . GLY A 1 94 ? 2.347 -3.436 -10.262 1.00 89.94 94 GLY A N 1
ATOM 707 C CA . GLY A 1 94 ? 2.044 -2.207 -9.532 1.00 89.94 94 GLY A CA 1
ATOM 708 C C . GLY A 1 94 ? 0.564 -1.844 -9.621 1.00 89.94 94 GLY A C 1
ATOM 709 O O . GLY A 1 94 ? -0.099 -1.691 -8.596 1.00 89.94 94 GLY A O 1
ATOM 710 N N . VAL A 1 95 ? 0.010 -1.793 -10.834 1.00 88.25 95 VAL A N 1
ATOM 711 C CA . VAL A 1 95 ? -1.410 -1.478 -11.055 1.00 88.25 95 VAL A CA 1
ATOM 712 C C . VAL A 1 95 ? -2.325 -2.527 -10.422 1.00 88.25 95 VAL A C 1
ATOM 714 O O . VAL A 1 95 ? -3.297 -2.161 -9.758 1.00 88.25 95 VAL A O 1
ATOM 717 N N . ALA A 1 96 ? -2.019 -3.818 -10.571 1.00 89.50 96 ALA A N 1
ATOM 718 C CA . ALA A 1 96 ? -2.820 -4.893 -9.989 1.00 89.50 96 ALA A CA 1
ATOM 719 C C . ALA A 1 96 ? -2.918 -4.765 -8.462 1.00 89.50 96 ALA A C 1
ATOM 721 O O . ALA A 1 96 ? -4.019 -4.808 -7.906 1.00 89.50 96 ALA A O 1
ATOM 722 N N . VAL A 1 97 ? -1.786 -4.534 -7.789 1.00 91.38 97 VAL A N 1
ATOM 723 C CA . VAL A 1 97 ? -1.759 -4.357 -6.333 1.00 91.38 97 VAL A CA 1
ATOM 724 C C . VAL A 1 97 ? -2.460 -3.059 -5.927 1.00 91.38 97 VAL A C 1
ATOM 726 O O . VAL A 1 97 ? -3.226 -3.067 -4.966 1.00 91.38 97 VAL A O 1
ATOM 729 N N . ILE A 1 98 ? -2.295 -1.953 -6.665 1.00 91.25 98 ILE A N 1
ATOM 730 C CA . ILE A 1 98 ? -3.029 -0.704 -6.391 1.00 91.25 98 ILE A CA 1
ATOM 731 C C . ILE A 1 98 ? -4.542 -0.955 -6.412 1.00 91.25 98 ILE A C 1
ATOM 733 O O . ILE A 1 98 ? -5.237 -0.570 -5.471 1.00 91.25 98 ILE A O 1
ATOM 737 N N . LEU A 1 99 ? -5.061 -1.623 -7.446 1.00 89.69 99 LEU A N 1
ATOM 738 C CA . LEU A 1 99 ? -6.493 -1.907 -7.574 1.00 89.69 99 LEU A CA 1
ATOM 739 C C . LEU A 1 99 ? -7.005 -2.819 -6.450 1.00 89.69 99 LEU A C 1
ATOM 741 O O . LEU A 1 99 ? -8.044 -2.531 -5.847 1.00 89.69 99 LEU A O 1
ATOM 745 N N . GLU A 1 100 ? -6.258 -3.875 -6.123 1.00 91.62 100 GLU A N 1
ATOM 746 C CA . GLU A 1 100 ? -6.562 -4.775 -5.006 1.00 91.62 100 GLU A CA 1
ATOM 747 C C . GLU A 1 100 ? -6.641 -4.008 -3.672 1.00 91.62 100 GLU A C 1
ATOM 749 O O . GLU A 1 100 ? -7.605 -4.160 -2.907 1.00 91.62 100 GLU A O 1
ATOM 754 N N . ARG A 1 101 ? -5.659 -3.137 -3.400 1.00 91.50 101 ARG A N 1
ATOM 755 C CA . ARG A 1 101 ? -5.600 -2.336 -2.167 1.00 91.50 101 ARG A CA 1
ATOM 756 C C . ARG A 1 101 ? -6.728 -1.321 -2.099 1.00 91.50 101 ARG A C 1
ATOM 758 O O . ARG A 1 101 ? -7.379 -1.213 -1.059 1.00 91.50 101 ARG A O 1
ATOM 765 N N . VAL A 1 102 ? -7.015 -0.619 -3.197 1.00 88.56 102 VAL A N 1
ATOM 766 C CA . VAL A 1 102 ? -8.149 0.312 -3.280 1.00 88.56 102 VAL A CA 1
ATOM 767 C C . VAL A 1 102 ? -9.445 -0.402 -2.917 1.00 88.56 102 VAL A C 1
ATOM 769 O O . VAL A 1 102 ? -10.205 0.110 -2.092 1.00 88.56 102 VAL A O 1
ATOM 772 N N . TYR A 1 103 ? -9.703 -1.574 -3.496 1.00 88.31 103 TYR A N 1
ATOM 773 C CA . TYR A 1 103 ? -10.913 -2.340 -3.219 1.00 88.31 103 TYR A CA 1
ATOM 774 C C . TYR A 1 103 ? -10.996 -2.771 -1.748 1.00 88.31 103 TYR A C 1
ATOM 776 O O . TYR A 1 103 ? -12.008 -2.530 -1.081 1.00 88.31 103 TYR A O 1
ATOM 784 N N . THR A 1 104 ? -9.913 -3.345 -1.224 1.00 87.69 104 THR A N 1
ATOM 785 C CA . THR A 1 104 ? -9.846 -3.894 0.138 1.00 87.69 104 THR A CA 1
ATOM 786 C C . THR A 1 104 ? -9.994 -2.802 1.200 1.00 87.69 104 THR A C 1
ATOM 788 O O . THR A 1 104 ? -10.895 -2.869 2.037 1.00 87.69 104 THR A O 1
ATOM 791 N N . LEU A 1 105 ? -9.204 -1.727 1.116 1.00 87.00 105 LEU A N 1
ATOM 792 C CA . LEU A 1 105 ? -9.251 -0.607 2.067 1.00 87.00 105 LEU A CA 1
ATOM 793 C C . LEU A 1 105 ? -10.540 0.215 1.953 1.00 87.00 105 LEU A C 1
ATOM 795 O O . LEU A 1 105 ? -10.938 0.891 2.904 1.00 87.00 105 LEU A O 1
ATOM 799 N N . SER A 1 106 ? -11.204 0.208 0.794 1.00 84.56 106 SER A N 1
ATOM 800 C CA . SER A 1 106 ? -12.525 0.834 0.651 1.00 84.56 106 SER A CA 1
ATOM 801 C C . SER A 1 106 ? -13.607 0.049 1.374 1.00 84.56 106 SER A C 1
ATOM 803 O O . SER A 1 106 ? -14.486 0.661 1.974 1.00 84.56 106 SER A O 1
ATOM 805 N N . LYS A 1 107 ? -13.534 -1.286 1.339 1.00 81.44 107 LYS A N 1
ATOM 806 C CA . LYS A 1 107 ? -14.465 -2.167 2.052 1.00 81.44 107 LYS A CA 1
ATOM 807 C C . LYS A 1 107 ? -14.220 -2.222 3.558 1.00 81.44 107 LYS A C 1
ATOM 809 O O . LYS A 1 107 ? -15.174 -2.435 4.293 1.00 81.44 107 LYS A O 1
ATOM 814 N N . ALA A 1 108 ? -12.981 -2.023 4.003 1.00 81.00 108 ALA A N 1
ATOM 815 C CA . ALA A 1 108 ? -12.635 -1.968 5.424 1.00 81.00 108 ALA A CA 1
ATOM 816 C C . ALA A 1 108 ? -13.115 -0.678 6.118 1.00 81.00 108 ALA A C 1
ATOM 818 O O . ALA A 1 108 ? -13.223 -0.638 7.339 1.00 81.00 108 ALA A O 1
ATOM 819 N N . THR A 1 109 ? -13.411 0.378 5.349 1.00 77.31 109 THR A N 1
ATOM 820 C CA . THR A 1 109 ? -13.838 1.666 5.910 1.00 77.31 109 THR A CA 1
ATOM 821 C C . THR A 1 109 ? -15.227 1.534 6.538 1.00 77.31 109 THR A C 1
ATOM 823 O O . THR A 1 109 ? -16.206 1.316 5.824 1.00 77.31 109 THR A O 1
ATOM 826 N N . THR A 1 110 ? -15.306 1.728 7.851 1.00 77.12 110 THR A N 1
ATOM 827 C CA . THR A 1 110 ? -16.556 1.775 8.623 1.00 77.12 110 THR A CA 1
ATOM 828 C C . THR A 1 110 ? -16.701 3.159 9.244 1.00 77.12 110 THR A C 1
ATOM 830 O O . THR A 1 110 ? -15.713 3.864 9.419 1.00 77.12 110 THR A O 1
ATOM 833 N N . ASP A 1 111 ? -17.929 3.590 9.524 1.00 84.56 111 ASP A N 1
ATOM 834 C CA . ASP A 1 111 ? -18.150 4.806 10.308 1.00 84.56 111 ASP A CA 1
ATOM 835 C C . ASP A 1 111 ? -17.836 4.504 11.777 1.00 84.56 111 ASP A C 1
ATOM 837 O O . ASP A 1 111 ? -18.703 4.066 12.531 1.00 84.56 111 ASP A O 1
ATOM 841 N N . THR A 1 112 ? -16.567 4.671 12.146 1.00 85.50 112 THR A N 1
ATOM 842 C CA . THR A 1 112 ? -16.012 4.328 13.460 1.00 85.50 112 THR A CA 1
ATOM 843 C C . THR A 1 112 ? -16.753 5.017 14.596 1.00 85.50 112 THR A C 1
ATOM 845 O O . THR A 1 112 ? -17.149 4.370 15.563 1.00 85.50 112 THR A O 1
ATOM 848 N N . LYS A 1 113 ? -17.030 6.318 14.452 1.00 85.88 113 LYS A N 1
ATOM 849 C CA . LYS A 1 113 ? -17.730 7.102 15.479 1.00 85.88 113 LYS A CA 1
ATOM 850 C C . LYS A 1 113 ? -19.148 6.595 15.692 1.00 85.88 113 LYS A C 1
ATOM 852 O O . LYS A 1 113 ? -19.591 6.453 16.831 1.00 85.88 113 LYS A O 1
ATOM 857 N N . ARG A 1 114 ? -19.863 6.306 14.602 1.00 89.50 114 ARG A N 1
ATOM 858 C CA . ARG A 1 114 ? -21.210 5.742 14.684 1.00 89.50 114 ARG A CA 1
ATOM 859 C C . ARG A 1 114 ? -21.192 4.333 15.270 1.00 89.50 114 ARG A C 1
ATOM 861 O O . ARG A 1 114 ? -22.003 4.047 16.143 1.00 89.50 114 ARG A O 1
ATOM 868 N N . LEU A 1 115 ? -20.259 3.489 14.827 1.00 90.00 115 LEU A N 1
ATOM 869 C CA . LEU A 1 115 ? -20.093 2.133 15.341 1.00 90.00 115 LEU A CA 1
ATOM 870 C C . LEU A 1 115 ? -19.861 2.154 16.853 1.00 90.00 115 LEU A C 1
ATOM 872 O O . LEU A 1 115 ? -20.582 1.479 17.580 1.00 90.00 115 LEU A O 1
ATOM 876 N N . MET A 1 116 ? -18.918 2.966 17.331 1.00 90.25 116 MET A N 1
ATOM 877 C CA . MET A 1 116 ? -18.628 3.075 18.758 1.00 90.25 116 MET A CA 1
ATOM 878 C C . MET A 1 116 ? -19.839 3.581 19.548 1.00 90.25 116 MET A C 1
ATOM 880 O O . MET A 1 116 ? -20.204 3.008 20.574 1.00 90.25 116 MET A O 1
ATOM 884 N N . ALA A 1 117 ? -20.531 4.609 19.046 1.00 90.31 117 ALA A N 1
ATOM 885 C CA . ALA A 1 117 ? -21.740 5.121 19.687 1.00 90.31 117 ALA A CA 1
ATOM 886 C C . ALA A 1 117 ? -22.849 4.056 19.796 1.00 90.31 117 ALA A C 1
ATOM 888 O O . ALA A 1 117 ? -23.527 3.974 20.826 1.00 90.31 117 ALA A O 1
ATOM 889 N N . ASP A 1 118 ? -23.028 3.235 18.759 1.00 90.75 118 ASP A N 1
ATOM 890 C CA . ASP A 1 118 ? -24.009 2.148 18.733 1.00 90.75 118 ASP A CA 1
ATOM 891 C C . ASP A 1 118 ? -23.598 0.995 19.670 1.00 90.75 118 ASP A C 1
ATOM 893 O O . ASP A 1 118 ? -24.441 0.471 20.407 1.00 90.75 118 ASP A O 1
ATOM 897 N N . VAL A 1 119 ? -22.303 0.659 19.731 1.00 91.56 119 VAL A N 1
ATOM 898 C CA . VAL A 1 119 ? -21.740 -0.351 20.647 1.00 91.56 119 VAL A CA 1
ATOM 899 C C . VAL A 1 119 ? -21.924 0.072 22.100 1.00 91.56 119 VAL A C 1
ATOM 901 O O . VAL A 1 119 ? -22.519 -0.674 22.876 1.00 91.56 119 VAL A O 1
ATOM 904 N N . LEU A 1 120 ? -21.504 1.286 22.472 1.00 88.75 120 LEU A N 1
ATOM 905 C CA . LEU A 1 120 ? -21.636 1.799 23.839 1.00 88.75 120 LEU A CA 1
ATOM 906 C C . LEU A 1 120 ? -23.099 1.913 24.276 1.00 88.75 120 LEU A C 1
ATOM 908 O O . LEU A 1 120 ? -23.432 1.640 25.431 1.00 88.75 120 LEU A O 1
ATOM 912 N N . ARG A 1 121 ? -23.998 2.302 23.363 1.00 90.56 121 ARG A N 1
ATOM 913 C CA . ARG A 1 121 ? -25.442 2.341 23.634 1.00 90.56 121 ARG A CA 1
ATOM 914 C C . ARG A 1 121 ? -26.002 0.943 23.882 1.00 90.56 121 ARG A C 1
ATOM 916 O O . ARG A 1 121 ? -26.776 0.755 24.821 1.00 90.56 121 ARG A O 1
ATOM 923 N N . THR A 1 122 ? -25.625 -0.024 23.054 1.00 90.38 122 THR A N 1
ATOM 924 C CA . THR A 1 122 ? -26.098 -1.412 23.160 1.00 90.38 122 THR A CA 1
ATOM 925 C C . THR A 1 122 ? -25.567 -2.067 24.425 1.00 90.38 122 THR A C 1
ATOM 927 O O . THR A 1 122 ? -26.348 -2.631 25.184 1.00 90.38 122 THR A O 1
ATOM 930 N N . PHE A 1 123 ? -24.282 -1.879 24.722 1.00 88.56 123 PHE A N 1
ATOM 931 C CA . PHE A 1 123 ? -23.650 -2.337 25.954 1.00 88.56 123 PHE A CA 1
ATOM 932 C C . PHE A 1 123 ? -24.378 -1.814 27.202 1.00 88.56 123 PHE A C 1
ATOM 934 O O . PHE A 1 123 ? -24.746 -2.596 28.074 1.00 88.56 123 PHE A O 1
ATOM 941 N N . LYS A 1 124 ? -24.680 -0.507 27.259 1.00 86.25 124 LYS A N 1
ATOM 942 C CA . LYS A 1 124 ? -25.377 0.108 28.406 1.00 86.25 124 LYS A CA 1
ATOM 943 C C . LYS A 1 124 ? -26.839 -0.320 28.562 1.00 86.25 124 LYS A C 1
ATOM 945 O O . LYS A 1 124 ? -27.357 -0.251 29.670 1.00 86.25 124 LYS A O 1
ATOM 950 N N . SER A 1 125 ? -27.524 -0.678 27.475 1.00 87.75 125 SER A N 1
ATOM 951 C CA . SER A 1 125 ? -28.973 -0.945 27.495 1.00 87.75 125 SER A CA 1
ATOM 952 C C . SER A 1 125 ? -29.336 -2.427 27.518 1.00 87.75 125 SER A C 1
ATOM 954 O O . SER A 1 125 ? -30.332 -2.792 28.133 1.00 87.75 125 SER A O 1
ATOM 956 N N . GLN A 1 126 ? -28.555 -3.269 26.843 1.00 85.88 126 GLN A N 1
ATOM 957 C CA . GLN A 1 126 ? -28.853 -4.686 26.610 1.00 85.88 126 GLN A CA 1
ATOM 958 C C . GLN A 1 126 ? -27.729 -5.616 27.094 1.00 85.88 126 GLN A C 1
ATOM 960 O O . GLN A 1 126 ? -27.854 -6.834 26.984 1.00 85.88 126 GLN A O 1
ATOM 965 N N . GLY A 1 127 ? -26.642 -5.059 27.635 1.00 86.38 127 GLY A N 1
ATOM 966 C CA . GLY A 1 127 ? -25.516 -5.815 28.173 1.00 86.38 127 GLY A CA 1
ATOM 967 C C . GLY A 1 127 ? -24.490 -6.257 27.125 1.00 86.38 127 GLY A C 1
ATOM 968 O O . GLY A 1 127 ? -24.545 -5.897 25.945 1.00 86.38 127 GLY A O 1
ATOM 969 N N . VAL A 1 128 ? -23.516 -7.043 27.592 1.00 87.38 128 VAL A N 1
ATOM 970 C CA . VAL A 1 128 ? -22.336 -7.476 26.824 1.00 87.38 128 VAL A CA 1
ATOM 971 C C . VAL A 1 128 ? -22.716 -8.346 25.622 1.00 87.38 128 VAL A C 1
ATOM 973 O O . VAL A 1 128 ? -22.200 -8.131 24.526 1.00 87.38 128 VAL A O 1
ATOM 976 N N . ASP A 1 129 ? -23.635 -9.299 25.785 1.00 89.50 129 ASP A N 1
ATOM 977 C CA . ASP A 1 129 ? -23.952 -10.282 24.737 1.00 89.50 129 ASP A CA 1
ATOM 978 C C . ASP A 1 129 ? -24.652 -9.669 23.516 1.00 89.50 129 ASP A C 1
ATOM 980 O O . ASP A 1 129 ? -24.402 -10.062 22.370 1.00 89.50 129 ASP A O 1
ATOM 984 N N . ALA A 1 130 ? -25.474 -8.641 23.736 1.00 90.81 130 ALA A N 1
ATOM 985 C CA . ALA A 1 130 ? -26.084 -7.880 22.653 1.00 90.81 130 ALA A CA 1
ATOM 986 C C . ALA A 1 130 ? -25.029 -7.096 21.853 1.00 90.81 130 ALA A C 1
ATOM 988 O O . ALA A 1 130 ? -25.063 -7.087 20.619 1.00 90.81 130 ALA A O 1
ATOM 989 N N . ALA A 1 131 ? -24.052 -6.492 22.541 1.00 91.00 131 ALA A N 1
ATOM 990 C CA . ALA A 1 131 ? -22.942 -5.792 21.898 1.00 91.00 131 ALA A CA 1
ATOM 991 C C . ALA A 1 131 ? -22.021 -6.758 21.124 1.00 91.00 131 ALA A C 1
ATOM 993 O O . ALA A 1 131 ? -21.637 -6.450 19.994 1.00 91.00 131 ALA A O 1
ATOM 994 N N . ARG A 1 132 ? -21.749 -7.960 21.662 1.00 91.62 132 ARG A N 1
ATOM 995 C CA . ARG A 1 132 ? -21.023 -9.037 20.956 1.00 91.62 132 ARG A CA 1
ATOM 996 C C . ARG A 1 132 ? -21.710 -9.393 19.633 1.00 91.62 132 ARG A C 1
ATOM 998 O O . ARG A 1 132 ? -21.088 -9.323 18.577 1.00 91.62 132 ARG A O 1
ATOM 1005 N N . THR A 1 133 ? -23.015 -9.668 19.675 1.00 92.25 133 THR A N 1
ATOM 1006 C CA . THR A 1 133 ? -23.809 -10.053 18.490 1.00 92.25 133 THR A CA 1
ATOM 1007 C C . THR A 1 133 ? -23.860 -8.946 17.427 1.00 92.25 133 THR A C 1
ATOM 1009 O O . THR A 1 133 ? -23.901 -9.220 16.225 1.00 92.25 133 THR A O 1
ATOM 1012 N N . MET A 1 134 ? -23.882 -7.676 17.845 1.00 91.75 134 MET A N 1
ATOM 1013 C CA . MET A 1 134 ? -23.823 -6.532 16.929 1.00 91.75 134 MET A CA 1
ATOM 1014 C C . MET A 1 134 ? -22.477 -6.462 16.202 1.00 91.75 134 MET A C 1
ATOM 1016 O O . MET A 1 134 ? -22.439 -6.266 14.984 1.00 91.75 134 MET A O 1
ATOM 1020 N N . LEU A 1 135 ? -21.380 -6.626 16.942 1.00 91.75 135 LEU A N 1
ATOM 1021 C CA . LEU A 1 135 ? -20.032 -6.555 16.390 1.00 91.75 135 LEU A CA 1
ATOM 1022 C C . LEU A 1 135 ? -19.722 -7.737 15.469 1.00 91.75 135 LEU A C 1
ATOM 1024 O O . LEU A 1 135 ? -19.128 -7.525 14.420 1.00 91.75 135 LEU A O 1
ATOM 1028 N N . GLU A 1 136 ? -20.213 -8.939 15.777 1.00 91.25 136 GLU A N 1
ATOM 1029 C CA . GLU A 1 136 ? -20.080 -10.119 14.910 1.00 91.25 136 GLU A CA 1
ATOM 1030 C C . GLU A 1 136 ? -20.680 -9.891 13.508 1.00 91.25 136 GLU A C 1
ATOM 1032 O O . GLU A 1 136 ? -20.149 -10.347 12.495 1.00 91.25 136 GLU A O 1
ATOM 1037 N N . LYS A 1 137 ? -21.782 -9.135 13.427 1.00 90.25 137 LYS A N 1
ATOM 1038 C CA . LYS A 1 137 ? -22.450 -8.795 12.157 1.00 90.25 137 LYS A CA 1
ATOM 1039 C C . LYS A 1 137 ? -21.825 -7.594 11.453 1.00 90.25 137 LYS A C 1
ATOM 1041 O O . LYS A 1 137 ? -22.156 -7.325 10.293 1.00 90.25 137 LYS A O 1
ATOM 1046 N N . THR A 1 138 ? -20.954 -6.856 12.135 1.00 89.88 138 THR A N 1
ATOM 1047 C CA . THR A 1 138 ? -20.356 -5.634 11.608 1.00 89.88 138 THR A CA 1
ATOM 1048 C C . THR A 1 138 ? -19.014 -5.942 10.965 1.00 89.88 138 THR A C 1
ATOM 1050 O O . THR A 1 138 ? -18.133 -6.559 11.550 1.00 89.88 138 THR A O 1
ATOM 1053 N N . ARG A 1 139 ? -18.852 -5.516 9.713 1.00 86.81 139 ARG A N 1
ATOM 1054 C CA . ARG A 1 139 ? -17.599 -5.701 8.977 1.00 86.81 139 ARG A CA 1
ATOM 1055 C C . ARG A 1 139 ? -16.636 -4.578 9.331 1.00 86.81 139 ARG A C 1
ATOM 1057 O O . ARG A 1 139 ? -17.067 -3.443 9.480 1.00 86.81 139 ARG A O 1
ATOM 1064 N N . GLY A 1 140 ? -15.346 -4.887 9.344 1.00 89.88 140 GLY A N 1
ATOM 1065 C CA . GLY A 1 140 ? -14.280 -3.900 9.482 1.00 89.88 140 GLY A CA 1
ATOM 1066 C C . GLY A 1 140 ? -13.311 -4.246 10.613 1.00 89.88 140 GLY A C 1
ATOM 1067 O O . GLY A 1 140 ? -13.685 -4.982 11.526 1.00 89.88 140 GLY A O 1
ATOM 1068 N N . PRO A 1 141 ? -12.085 -3.704 10.559 1.00 92.31 141 PRO A N 1
ATOM 1069 C CA . PRO A 1 141 ? -11.022 -4.049 11.503 1.00 92.31 141 PRO A CA 1
ATOM 1070 C C . PRO A 1 141 ? -11.386 -3.640 12.936 1.00 92.31 141 PRO A C 1
ATOM 1072 O O . PRO A 1 141 ? -11.271 -4.429 13.865 1.00 92.31 141 PRO A O 1
ATOM 1075 N N . ILE A 1 142 ? -11.968 -2.452 13.109 1.00 92.88 142 ILE A N 1
ATOM 1076 C CA . ILE A 1 142 ? -12.377 -1.935 14.423 1.00 92.88 142 ILE A CA 1
ATOM 1077 C C . ILE A 1 142 ? -13.454 -2.820 15.057 1.00 92.88 142 ILE A C 1
ATOM 1079 O O . ILE A 1 142 ? -13.383 -3.134 16.240 1.00 92.88 142 ILE A O 1
ATOM 1083 N N . ALA A 1 143 ? -14.425 -3.289 14.269 1.00 93.31 143 ALA A N 1
ATOM 1084 C CA . ALA A 1 143 ? -15.452 -4.193 14.775 1.00 93.31 143 ALA A CA 1
ATOM 1085 C C . ALA A 1 143 ? -14.858 -5.531 15.246 1.00 93.31 143 ALA A C 1
ATOM 1087 O O . ALA A 1 143 ? -15.245 -6.032 16.301 1.00 93.31 143 ALA A O 1
ATOM 1088 N N . ALA A 1 144 ? -13.893 -6.076 14.497 1.00 93.44 144 ALA A N 1
ATOM 1089 C CA . ALA A 1 144 ? -13.199 -7.309 14.852 1.00 93.44 144 ALA A CA 1
ATOM 1090 C C . ALA A 1 144 ? -12.399 -7.168 16.160 1.00 93.44 144 ALA A C 1
ATOM 1092 O O . ALA A 1 144 ? -12.486 -8.043 17.025 1.00 93.44 144 ALA A O 1
ATOM 1093 N N . VAL A 1 145 ? -11.692 -6.047 16.344 1.00 95.69 145 VAL A N 1
ATOM 1094 C CA . VAL A 1 145 ? -10.932 -5.751 17.572 1.00 95.69 145 VAL A CA 1
ATOM 1095 C C . VAL A 1 145 ? -11.851 -5.620 18.785 1.00 95.69 145 VAL A C 1
ATOM 1097 O O . VAL A 1 145 ? -11.646 -6.296 19.795 1.00 95.69 145 VAL A O 1
ATOM 1100 N N . LEU A 1 146 ? -12.916 -4.820 18.677 1.00 94.50 146 LEU A N 1
ATOM 1101 C CA . LEU A 1 146 ? -13.877 -4.640 19.770 1.00 94.50 146 LEU A CA 1
ATOM 1102 C C . LEU A 1 146 ? -14.578 -5.957 20.130 1.00 94.50 146 LEU A C 1
ATOM 1104 O O . LEU A 1 146 ? -14.779 -6.258 21.307 1.00 94.50 146 LEU A O 1
ATOM 1108 N N . HIS A 1 147 ? -14.917 -6.772 19.127 1.00 95.44 147 HIS A N 1
ATOM 1109 C CA . HIS A 1 147 ? -15.514 -8.087 19.340 1.00 95.44 147 HIS A CA 1
ATOM 1110 C C . HIS A 1 147 ? -14.575 -9.012 20.125 1.00 95.44 147 HIS A C 1
ATOM 1112 O O . HIS A 1 147 ? -15.003 -9.667 21.078 1.00 95.44 147 HIS A O 1
ATOM 1118 N N . ALA A 1 148 ? -13.287 -9.037 19.764 1.00 94.88 148 ALA A N 1
ATOM 1119 C CA . ALA A 1 148 ? -12.278 -9.838 20.452 1.00 94.88 148 ALA A CA 1
ATOM 1120 C C . ALA A 1 148 ? -12.130 -9.445 21.930 1.00 94.88 148 ALA A C 1
ATOM 1122 O O . ALA A 1 148 ? -12.056 -10.331 22.787 1.00 94.88 148 ALA A O 1
ATOM 1123 N N . GLY A 1 149 ? -12.162 -8.143 22.233 1.00 94.00 149 GLY A N 1
ATOM 1124 C CA . GLY A 1 149 ? -12.184 -7.637 23.605 1.00 94.00 149 GLY A CA 1
ATOM 1125 C C . GLY A 1 149 ? -13.428 -8.087 24.370 1.00 94.00 149 GLY A C 1
ATOM 1126 O O . GLY A 1 149 ? -13.323 -8.695 25.438 1.00 94.00 149 GLY A O 1
ATOM 1127 N N . LEU A 1 150 ? -14.619 -7.886 23.793 1.00 92.88 150 LEU A N 1
ATOM 1128 C CA . LEU A 1 150 ? -15.876 -8.266 24.444 1.00 92.88 150 LEU A CA 1
ATOM 1129 C C . LEU A 1 150 ? -15.973 -9.766 24.756 1.00 92.88 150 LEU A C 1
ATOM 1131 O O . LEU A 1 150 ? -16.584 -10.142 25.758 1.00 92.88 150 LEU A O 1
ATOM 1135 N N . LEU A 1 151 ? -15.359 -10.638 23.952 1.00 93.06 151 LEU A N 1
ATOM 1136 C CA . LEU A 1 151 ? -15.309 -12.086 24.205 1.00 93.06 151 LEU A CA 1
ATOM 1137 C C . LEU A 1 151 ? -14.522 -12.475 25.468 1.00 93.06 151 LEU A C 1
ATOM 1139 O O . LEU A 1 151 ? -14.621 -13.620 25.913 1.00 93.06 151 LEU A O 1
ATOM 1143 N N . LYS A 1 152 ? -13.716 -11.572 26.035 1.00 93.50 152 LYS A N 1
ATOM 1144 C CA . LYS A 1 152 ? -12.882 -11.845 27.217 1.00 93.50 152 LYS A CA 1
ATOM 1145 C C . LYS A 1 152 ? -13.304 -11.088 28.471 1.00 93.50 152 LYS A C 1
ATOM 1147 O O . LYS A 1 152 ? -12.649 -11.265 29.489 1.00 93.50 152 LYS A O 1
ATOM 1152 N N . VAL A 1 153 ? -14.410 -10.341 28.436 1.00 91.38 153 VAL A N 1
ATOM 1153 C CA . VAL A 1 153 ? -14.903 -9.530 29.572 1.00 91.38 153 VAL A CA 1
ATOM 1154 C C . VAL A 1 153 ? -15.030 -10.336 30.868 1.00 91.38 153 VAL A C 1
ATOM 1156 O O . VAL A 1 153 ? -14.591 -9.884 31.917 1.00 91.38 153 VAL A O 1
ATOM 1159 N N . GLU A 1 154 ? -15.523 -11.573 30.794 1.00 88.31 154 GLU A N 1
ATOM 1160 C CA . GLU A 1 154 ? -15.676 -12.469 31.955 1.00 88.31 154 GLU A CA 1
ATOM 1161 C C . GLU A 1 154 ? -14.343 -12.897 32.596 1.00 88.31 154 GLU A C 1
ATOM 1163 O O . GLU A 1 154 ? -14.327 -13.434 33.699 1.00 88.31 154 GLU A O 1
ATOM 1168 N N . LYS A 1 155 ? -13.213 -12.694 31.906 1.00 89.25 155 LYS A N 1
ATOM 1169 C CA . LYS A 1 155 ? -11.871 -13.064 32.377 1.00 89.25 155 LYS A CA 1
ATOM 1170 C C . LYS A 1 155 ? -11.110 -11.901 33.024 1.00 89.25 155 LYS A C 1
ATOM 1172 O O . LYS A 1 155 ? -9.955 -12.094 33.393 1.00 89.25 155 LYS A O 1
ATOM 1177 N N . GLY A 1 156 ? -11.739 -10.732 33.157 1.00 88.88 156 GLY A N 1
ATOM 1178 C CA . GLY A 1 156 ? -11.148 -9.528 33.745 1.00 88.88 156 GLY A CA 1
ATOM 1179 C C . GLY A 1 156 ? -10.524 -8.572 32.723 1.00 88.88 156 GLY A C 1
ATOM 1180 O O . GLY A 1 156 ? -10.322 -8.927 31.559 1.00 88.88 156 GLY A O 1
ATOM 1181 N N . SER A 1 157 ? -10.216 -7.351 33.17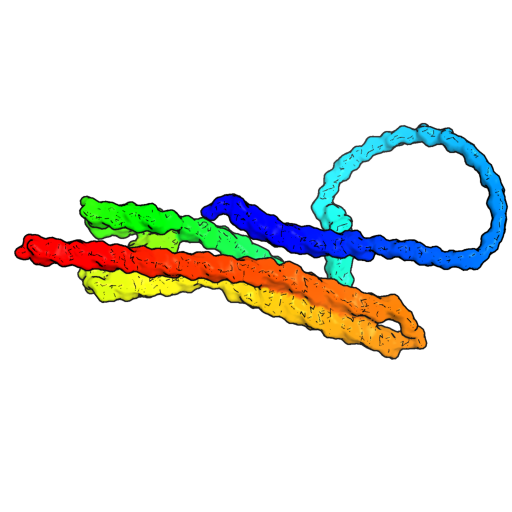5 1.00 88.00 157 SER A N 1
ATOM 1182 C CA . SER A 1 157 ? -9.679 -6.244 32.364 1.00 88.00 157 SER A CA 1
ATOM 1183 C C . SER A 1 157 ? -8.421 -6.628 31.590 1.00 88.00 157 SER A C 1
ATOM 1185 O O . SER A 1 157 ? -8.362 -6.421 30.381 1.00 88.00 157 SER A O 1
ATOM 1187 N N . ASP A 1 158 ? -7.468 -7.282 32.252 1.00 91.94 158 ASP A N 1
ATOM 1188 C CA . ASP A 1 158 ? -6.173 -7.640 31.663 1.00 91.94 158 ASP A CA 1
ATOM 1189 C C . ASP A 1 158 ? -6.339 -8.614 30.487 1.00 91.94 158 ASP A C 1
ATOM 1191 O O . ASP A 1 158 ? -5.620 -8.567 29.487 1.00 91.94 158 ASP A O 1
ATOM 1195 N N . ALA A 1 159 ? -7.319 -9.519 30.582 1.00 93.81 159 ALA A N 1
ATOM 1196 C CA . ALA A 1 159 ? -7.623 -10.466 29.517 1.00 93.81 159 ALA A CA 1
ATOM 1197 C C . ALA A 1 159 ? -8.318 -9.796 28.323 1.00 93.81 159 ALA A C 1
ATOM 1199 O O . ALA A 1 159 ? -8.149 -10.261 27.192 1.00 93.81 159 ALA A O 1
ATOM 1200 N N . VAL A 1 160 ? -9.097 -8.736 28.566 1.00 94.19 160 VAL A N 1
ATOM 1201 C CA . VAL A 1 160 ? -9.733 -7.917 27.525 1.00 94.19 160 VAL A CA 1
ATOM 1202 C C . VAL A 1 160 ? -8.683 -7.104 26.782 1.00 94.19 160 VAL A C 1
ATOM 1204 O O . VAL A 1 160 ? -8.610 -7.207 25.560 1.00 94.19 160 VAL A O 1
ATOM 1207 N N . GLU A 1 161 ? -7.849 -6.360 27.508 1.00 93.88 161 GLU A N 1
ATOM 1208 C CA . GLU A 1 161 ? -6.781 -5.529 26.943 1.00 93.88 161 GLU A CA 1
ATOM 1209 C C . GLU A 1 161 ? -5.850 -6.367 26.063 1.00 93.88 161 GLU A C 1
ATOM 1211 O O . GLU A 1 161 ? -5.700 -6.098 24.872 1.00 93.88 161 GLU A O 1
ATOM 1216 N N . LYS A 1 162 ? -5.361 -7.498 26.579 1.00 96.00 162 LYS A N 1
ATOM 1217 C CA . LYS A 1 162 ? -4.496 -8.400 25.809 1.00 96.00 162 LYS A CA 1
ATOM 1218 C C . LYS A 1 162 ? -5.169 -8.973 24.557 1.00 96.00 162 LYS A C 1
ATOM 1220 O O . LYS A 1 162 ? -4.509 -9.218 23.542 1.00 96.00 162 LYS A O 1
ATOM 1225 N N . ALA A 1 163 ? -6.474 -9.245 24.615 1.00 96.06 163 ALA A N 1
ATOM 1226 C CA . ALA A 1 163 ? -7.218 -9.747 23.461 1.00 96.06 163 ALA A CA 1
ATOM 1227 C C . ALA A 1 163 ? -7.407 -8.673 22.389 1.00 96.06 163 ALA A C 1
ATOM 1229 O O . ALA A 1 163 ? -7.276 -8.980 21.203 1.00 96.06 163 ALA A O 1
ATOM 1230 N N . ILE A 1 164 ? -7.661 -7.435 22.810 1.00 96.31 164 ILE A N 1
ATOM 1231 C CA . ILE A 1 164 ? -7.718 -6.259 21.947 1.00 96.31 164 ILE A CA 1
ATOM 1232 C C . ILE A 1 164 ? -6.369 -6.040 21.263 1.00 96.31 164 ILE A C 1
ATOM 1234 O O . ILE A 1 164 ? -6.330 -5.990 20.038 1.00 96.31 164 ILE A O 1
ATOM 1238 N N . GLU A 1 165 ? -5.268 -5.985 22.017 1.00 96.12 165 GLU A N 1
ATOM 1239 C CA . GLU A 1 165 ? -3.918 -5.778 21.470 1.00 96.12 165 GLU A CA 1
ATOM 1240 C C . GLU A 1 165 ? -3.563 -6.843 20.427 1.00 96.12 165 GLU A C 1
ATOM 1242 O O . GLU A 1 165 ? -3.089 -6.541 19.328 1.00 96.12 165 GLU A O 1
ATOM 1247 N N . THR A 1 166 ? -3.843 -8.109 20.751 1.00 97.19 166 THR A N 1
ATOM 1248 C CA . THR A 1 166 ? -3.588 -9.231 19.842 1.00 97.19 166 THR A CA 1
ATOM 1249 C C . THR A 1 166 ? -4.420 -9.100 18.566 1.00 97.19 166 THR A C 1
ATOM 1251 O O . THR A 1 166 ? -3.896 -9.276 17.466 1.00 97.19 166 THR A O 1
ATOM 1254 N N . ALA A 1 167 ? -5.712 -8.785 18.690 1.00 96.44 167 ALA A N 1
ATOM 1255 C CA . ALA A 1 167 ? -6.595 -8.620 17.542 1.00 96.44 167 ALA A CA 1
ATOM 1256 C C . ALA A 1 167 ? -6.196 -7.411 16.683 1.00 96.44 167 ALA A C 1
ATOM 1258 O O . ALA A 1 167 ? -6.146 -7.536 15.462 1.00 96.44 167 ALA A O 1
ATOM 1259 N N . ALA A 1 168 ? -5.850 -6.280 17.301 1.00 96.00 168 ALA A N 1
ATOM 1260 C CA . ALA A 1 168 ? -5.403 -5.078 16.606 1.00 96.00 168 ALA A CA 1
ATOM 1261 C C . ALA A 1 168 ? -4.124 -5.347 15.808 1.00 96.00 168 ALA A C 1
ATOM 1263 O O . ALA A 1 168 ? -4.056 -5.011 14.630 1.00 96.00 168 ALA A O 1
ATOM 1264 N N . SER A 1 169 ? -3.147 -6.047 16.397 1.00 96.25 169 SER A N 1
ATOM 1265 C CA . SER A 1 169 ? -1.921 -6.443 15.694 1.00 96.25 169 SER A CA 1
ATOM 1266 C C . SER A 1 169 ? -2.204 -7.337 14.476 1.00 96.25 169 SER A C 1
ATOM 1268 O O . SER A 1 169 ? -1.641 -7.122 13.398 1.00 96.25 169 SER A O 1
ATOM 1270 N N . ILE A 1 170 ? -3.117 -8.307 14.612 1.00 96.19 170 ILE A N 1
ATOM 1271 C CA . ILE A 1 170 ? -3.523 -9.194 13.511 1.00 96.19 170 ILE A CA 1
ATOM 1272 C C . ILE A 1 170 ? -4.229 -8.407 12.396 1.00 96.19 170 ILE A C 1
ATOM 1274 O O . ILE A 1 170 ? -3.908 -8.597 11.219 1.00 96.19 170 ILE A O 1
ATOM 1278 N N . GLU A 1 171 ? -5.164 -7.522 12.744 1.00 94.75 171 GLU A N 1
ATOM 1279 C CA . GLU A 1 171 ? -5.902 -6.700 11.778 1.00 94.75 171 GLU A CA 1
ATOM 1280 C C . GLU A 1 171 ? -4.979 -5.712 11.053 1.00 94.75 171 GLU A C 1
ATOM 1282 O O . GLU A 1 171 ? -5.021 -5.633 9.823 1.00 94.75 171 GLU A O 1
ATOM 1287 N N . THR A 1 172 ? -4.074 -5.031 11.764 1.00 95.00 172 THR A N 1
ATOM 1288 C CA . THR A 1 172 ? -3.062 -4.155 11.149 1.00 95.00 172 THR A CA 1
ATOM 1289 C C . THR A 1 172 ? -2.193 -4.933 10.162 1.00 95.00 172 THR A C 1
ATOM 1291 O O . THR A 1 172 ? -2.064 -4.529 9.006 1.00 95.00 172 THR A O 1
ATOM 1294 N N . SER A 1 173 ? -1.699 -6.115 10.546 1.00 94.62 173 SER A N 1
ATOM 1295 C CA . SER A 1 173 ? -0.924 -6.975 9.640 1.00 94.62 173 SER A CA 1
ATOM 1296 C C . SER A 1 173 ? -1.726 -7.398 8.398 1.00 94.62 173 SER A C 1
ATOM 1298 O O . SER A 1 173 ? -1.195 -7.485 7.285 1.00 94.62 173 SER A O 1
ATOM 1300 N N . PHE A 1 174 ? -3.033 -7.640 8.545 1.00 92.62 174 PHE A N 1
ATOM 1301 C CA . PHE A 1 174 ? -3.901 -7.945 7.410 1.00 92.62 174 PHE A CA 1
ATOM 1302 C C . PHE A 1 174 ? -4.068 -6.746 6.465 1.00 92.62 174 PHE A C 1
ATOM 1304 O O . PHE A 1 174 ? -4.024 -6.930 5.243 1.00 92.62 174 PHE A O 1
ATOM 1311 N N . LEU A 1 175 ? -4.221 -5.537 7.011 1.00 92.88 175 LEU A N 1
ATOM 1312 C CA . LEU A 1 175 ? -4.326 -4.297 6.241 1.00 92.88 175 LEU A CA 1
ATOM 1313 C C . LEU A 1 175 ? -3.032 -3.987 5.469 1.00 92.88 175 LEU A C 1
ATOM 1315 O O . LEU A 1 175 ? -3.102 -3.584 4.305 1.00 92.88 175 LEU A O 1
ATOM 1319 N N . GLU A 1 176 ? -1.870 -4.233 6.080 1.00 94.06 176 GLU A N 1
ATOM 1320 C CA . GLU A 1 176 ? -0.535 -4.002 5.502 1.00 94.06 176 GLU A CA 1
ATOM 1321 C C . GLU A 1 176 ? -0.144 -4.990 4.402 1.00 94.06 176 GLU A C 1
ATOM 1323 O O . GLU A 1 176 ? 0.800 -4.748 3.639 1.00 94.06 176 GLU A O 1
ATOM 1328 N N . ARG A 1 177 ? -0.863 -6.113 4.294 1.00 91.12 177 ARG A N 1
ATOM 1329 C CA . ARG A 1 177 ? -0.599 -7.146 3.288 1.00 91.12 177 ARG A CA 1
ATOM 1330 C C . ARG A 1 177 ? -0.425 -6.505 1.912 1.00 91.12 177 ARG A C 1
ATOM 1332 O O . ARG A 1 177 ? -1.115 -5.558 1.563 1.00 91.12 177 ARG A O 1
ATOM 1339 N N . GLY A 1 178 ? 0.519 -6.991 1.116 1.00 88.56 178 GLY A N 1
ATOM 1340 C CA . GLY A 1 178 ? 0.722 -6.514 -0.253 1.00 88.56 178 GLY A CA 1
ATOM 1341 C C . GLY A 1 178 ? 1.324 -5.109 -0.411 1.00 88.56 178 GLY A C 1
ATOM 1342 O O . GLY A 1 178 ? 1.784 -4.808 -1.510 1.00 88.56 178 GLY A O 1
ATOM 1343 N N . LEU A 1 179 ? 1.427 -4.282 0.640 1.00 93.44 179 LEU A N 1
ATOM 1344 C CA . LEU A 1 179 ? 2.139 -2.997 0.557 1.00 93.44 179 LEU A CA 1
ATOM 1345 C C . LEU A 1 179 ? 3.608 -3.166 0.186 1.00 93.44 179 LEU A C 1
ATOM 1347 O O . LEU A 1 179 ? 4.154 -2.338 -0.542 1.00 93.44 179 LEU A O 1
ATOM 1351 N N . ILE A 1 180 ? 4.219 -4.266 0.633 1.00 95.44 180 ILE A N 1
ATOM 1352 C CA . ILE A 1 180 ? 5.598 -4.594 0.284 1.00 95.44 180 ILE A CA 1
ATOM 1353 C C . ILE A 1 180 ? 5.798 -4.639 -1.233 1.00 95.44 180 ILE A C 1
ATOM 1355 O O . ILE A 1 180 ? 6.789 -4.114 -1.716 1.00 95.44 180 ILE A O 1
ATOM 1359 N N . TRP A 1 181 ? 4.830 -5.152 -2.001 1.00 95.12 181 TRP A N 1
ATOM 1360 C CA . TRP A 1 181 ? 4.934 -5.210 -3.460 1.00 95.12 181 TRP A CA 1
ATOM 1361 C C . TRP A 1 181 ? 4.896 -3.826 -4.105 1.00 95.12 181 TRP A C 1
ATOM 1363 O O . TRP A 1 181 ? 5.637 -3.587 -5.054 1.00 95.12 181 TRP A O 1
ATOM 1373 N N . LEU A 1 182 ? 4.098 -2.894 -3.574 1.00 94.56 182 LEU A N 1
ATOM 1374 C CA . LEU A 1 182 ? 4.108 -1.507 -4.052 1.00 94.56 182 LEU A CA 1
ATOM 1375 C C . LEU A 1 182 ? 5.445 -0.833 -3.754 1.00 94.56 182 LEU A C 1
ATOM 1377 O O . LEU A 1 182 ? 6.016 -0.212 -4.646 1.00 94.56 182 LEU A O 1
ATOM 1381 N N . ALA A 1 183 ? 5.972 -1.006 -2.539 1.00 96.75 183 ALA A N 1
ATOM 1382 C CA . ALA A 1 183 ? 7.295 -0.501 -2.181 1.00 96.75 183 ALA A CA 1
ATOM 1383 C C . ALA A 1 183 ? 8.389 -1.115 -3.070 1.00 96.75 183 ALA A C 1
ATOM 1385 O O . ALA A 1 183 ? 9.294 -0.418 -3.523 1.00 96.75 183 ALA A O 1
ATOM 1386 N N . THR A 1 184 ? 8.300 -2.413 -3.366 1.00 97.38 184 THR A N 1
ATOM 1387 C CA . THR A 1 184 ? 9.225 -3.100 -4.269 1.00 97.38 184 THR A CA 1
ATOM 1388 C C . THR A 1 184 ? 9.158 -2.522 -5.678 1.00 97.38 184 THR A C 1
ATOM 1390 O O . THR A 1 184 ? 10.195 -2.157 -6.217 1.00 97.38 184 THR A O 1
ATOM 1393 N N . VAL A 1 185 ? 7.971 -2.379 -6.275 1.00 96.19 185 VAL A N 1
ATOM 1394 C CA . VAL A 1 185 ? 7.826 -1.825 -7.633 1.00 96.19 185 VAL A CA 1
ATOM 1395 C C . VAL A 1 185 ? 8.300 -0.374 -7.693 1.00 96.19 185 VAL A C 1
ATOM 1397 O O . VAL A 1 185 ? 9.047 -0.021 -8.603 1.00 96.19 185 VAL A O 1
ATOM 1400 N N . ALA A 1 186 ? 7.929 0.446 -6.708 1.00 96.62 186 ALA A N 1
ATOM 1401 C CA . ALA A 1 186 ? 8.334 1.846 -6.640 1.00 96.62 186 ALA A CA 1
ATOM 1402 C C . ALA A 1 186 ? 9.860 2.024 -6.561 1.00 96.62 186 ALA A C 1
ATOM 1404 O O . ALA A 1 186 ? 10.396 2.954 -7.157 1.00 96.62 186 ALA A O 1
ATOM 1405 N N . ASN A 1 187 ? 10.563 1.112 -5.882 1.00 97.31 187 ASN A N 1
ATOM 1406 C CA . ASN A 1 187 ? 12.021 1.153 -5.767 1.00 97.31 187 ASN A CA 1
ATOM 1407 C C . ASN A 1 187 ? 12.742 0.470 -6.937 1.00 97.31 187 ASN A C 1
ATOM 1409 O O . ASN A 1 187 ? 13.782 0.950 -7.373 1.00 97.31 187 ASN A O 1
ATOM 1413 N N . ILE A 1 188 ? 12.222 -0.646 -7.456 1.00 97.56 188 ILE A N 1
ATOM 1414 C CA . ILE A 1 188 ? 12.895 -1.429 -8.503 1.00 97.56 188 ILE A CA 1
ATOM 1415 C C . ILE A 1 188 ? 12.674 -0.825 -9.893 1.00 97.56 188 ILE A C 1
ATOM 1417 O O . ILE A 1 188 ? 13.603 -0.842 -10.696 1.00 97.56 188 ILE A O 1
ATOM 1421 N N . ALA A 1 189 ? 11.502 -0.259 -10.201 1.00 96.12 189 ALA A N 1
ATOM 1422 C CA . ALA A 1 189 ? 11.233 0.284 -11.538 1.00 96.12 189 ALA A CA 1
ATOM 1423 C C . ALA A 1 189 ? 12.240 1.374 -11.980 1.00 96.12 189 ALA A C 1
ATOM 1425 O O . ALA A 1 189 ? 12.747 1.272 -13.099 1.00 96.12 189 ALA A O 1
ATOM 1426 N N . PRO A 1 190 ? 12.634 2.354 -11.137 1.00 96.62 190 PRO A N 1
ATOM 1427 C CA . PRO A 1 190 ? 13.683 3.313 -11.485 1.00 96.62 190 PRO A CA 1
ATOM 1428 C C . PRO A 1 190 ? 15.052 2.658 -11.663 1.00 96.62 190 PRO A C 1
ATOM 1430 O O . PRO A 1 190 ? 15.804 3.055 -12.546 1.00 96.62 190 PRO A O 1
ATOM 1433 N N . LEU A 1 191 ? 15.375 1.645 -10.851 1.00 97.69 191 LEU A N 1
ATOM 1434 C CA . LEU A 1 191 ? 16.649 0.927 -10.939 1.00 97.69 191 LEU A CA 1
ATOM 1435 C C . LEU A 1 191 ? 16.750 0.120 -12.236 1.00 97.69 191 LEU A C 1
ATOM 1437 O O . LEU A 1 191 ? 17.802 0.110 -12.867 1.00 97.69 191 LEU A O 1
ATOM 1441 N N . VAL A 1 192 ? 15.654 -0.506 -12.672 1.00 95.50 192 VAL A N 1
ATOM 1442 C CA . VAL A 1 192 ? 15.569 -1.162 -13.986 1.00 95.50 192 VAL A CA 1
ATOM 1443 C C . VAL A 1 192 ? 15.674 -0.126 -15.108 1.00 95.50 192 VAL A C 1
ATOM 1445 O O . VAL A 1 192 ? 16.389 -0.355 -16.080 1.00 95.50 192 VAL A O 1
ATOM 1448 N N . GLY A 1 193 ? 15.036 1.038 -14.949 1.00 93.88 193 GLY A N 1
ATOM 1449 C CA . GLY A 1 193 ? 15.175 2.172 -15.868 1.00 93.88 193 GLY A CA 1
ATOM 1450 C C . GLY A 1 193 ? 16.627 2.638 -16.028 1.00 93.88 193 GLY A C 1
ATOM 1451 O O . GLY A 1 193 ? 17.109 2.814 -17.147 1.00 93.88 193 GLY A O 1
ATOM 1452 N N . PHE A 1 194 ? 17.335 2.776 -14.906 1.00 95.75 194 PHE A N 1
ATOM 1453 C CA . PHE A 1 194 ? 18.753 3.126 -14.855 1.00 95.75 194 PHE A CA 1
ATOM 1454 C C . PHE A 1 194 ? 19.648 2.024 -15.437 1.00 95.75 194 PHE A C 1
ATOM 1456 O O . PHE A 1 194 ? 20.618 2.305 -16.130 1.00 95.75 194 PHE A O 1
ATOM 1463 N N . LEU A 1 195 ? 19.325 0.751 -15.216 1.00 94.06 195 LEU A N 1
ATOM 1464 C CA . LEU A 1 195 ? 20.050 -0.342 -15.864 1.00 94.06 195 LEU A CA 1
ATOM 1465 C C . LEU A 1 195 ? 19.898 -0.282 -17.394 1.00 94.06 195 LEU A C 1
ATOM 1467 O O . LEU A 1 195 ? 20.866 -0.501 -18.122 1.00 94.06 195 LEU A O 1
ATOM 1471 N N . GLY A 1 196 ? 18.710 0.093 -17.875 1.00 92.31 196 GLY A N 1
ATOM 1472 C CA . GLY A 1 196 ? 18.451 0.339 -19.290 1.00 92.31 196 GLY A CA 1
ATOM 1473 C C . GLY A 1 196 ? 19.319 1.445 -19.888 1.00 92.31 196 GLY A C 1
ATOM 1474 O O . GLY A 1 196 ? 19.807 1.286 -21.006 1.00 92.31 196 GLY A O 1
ATOM 1475 N N . THR A 1 197 ? 19.597 2.530 -19.151 1.00 92.69 197 THR A N 1
ATOM 1476 C CA . THR A 1 197 ? 20.498 3.578 -19.666 1.00 92.69 197 THR A CA 1
ATOM 1477 C C . THR A 1 197 ? 21.925 3.100 -19.797 1.00 92.69 197 THR A C 1
ATOM 1479 O O . THR A 1 197 ? 22.567 3.377 -20.807 1.00 92.69 197 THR A O 1
ATOM 1482 N N . VAL A 1 198 ? 22.414 2.355 -18.807 1.00 93.94 198 VAL A N 1
ATOM 1483 C CA . VAL A 1 198 ? 23.751 1.761 -18.864 1.00 93.94 198 VAL A CA 1
ATOM 1484 C C . VAL A 1 198 ? 23.858 0.836 -20.075 1.00 93.94 198 VAL A C 1
ATOM 1486 O O . VAL A 1 198 ? 24.816 0.949 -20.836 1.00 93.94 198 VAL A O 1
ATOM 1489 N N . SER A 1 199 ? 22.854 -0.012 -20.314 1.00 91.06 199 SER A N 1
ATOM 1490 C CA . SER A 1 199 ? 22.843 -0.906 -21.477 1.00 91.06 199 SER A CA 1
ATOM 1491 C C . SER A 1 199 ? 22.794 -0.157 -22.810 1.00 91.06 199 SER A C 1
ATOM 1493 O O . SER A 1 199 ? 23.581 -0.469 -23.700 1.00 91.06 199 SER A O 1
ATOM 1495 N N . GLY A 1 200 ? 21.919 0.845 -22.954 1.00 89.69 200 GLY A N 1
ATOM 1496 C CA . GLY A 1 200 ? 21.813 1.629 -24.191 1.00 89.69 200 GLY A CA 1
ATOM 1497 C C . GLY A 1 200 ? 23.101 2.394 -24.510 1.00 89.69 200 GLY A C 1
ATOM 1498 O O . GLY A 1 200 ? 23.532 2.449 -25.662 1.00 89.69 200 GLY A O 1
ATOM 1499 N N . MET A 1 201 ? 23.782 2.910 -23.480 1.00 90.94 201 MET A N 1
ATOM 1500 C CA . MET A 1 201 ? 25.092 3.548 -23.636 1.00 90.94 201 MET A CA 1
ATOM 1501 C C . MET A 1 201 ? 26.192 2.554 -24.022 1.00 90.94 201 MET A C 1
ATOM 1503 O O . MET A 1 201 ? 27.028 2.885 -24.861 1.00 90.94 201 MET A O 1
ATOM 1507 N N . ILE A 1 202 ? 26.194 1.342 -23.456 1.00 90.69 202 ILE A N 1
ATOM 1508 C CA . ILE A 1 202 ? 27.135 0.282 -23.851 1.00 90.69 202 ILE A CA 1
ATOM 1509 C C . ILE A 1 202 ? 26.941 -0.060 -25.332 1.00 90.69 202 ILE A C 1
ATOM 1511 O O . ILE A 1 202 ? 27.906 -0.001 -26.092 1.00 90.69 202 ILE A O 1
ATOM 1515 N N . HIS A 1 203 ? 25.701 -0.305 -25.767 1.00 87.44 203 HIS A N 1
ATOM 1516 C CA . HIS A 1 203 ? 25.400 -0.605 -27.170 1.00 87.44 203 HIS A CA 1
ATOM 1517 C C . HIS A 1 203 ? 25.796 0.544 -28.110 1.00 87.44 203 HIS A C 1
ATOM 1519 O O . HIS A 1 203 ? 26.331 0.300 -29.192 1.00 87.44 203 HIS A O 1
ATOM 1525 N N . ALA A 1 204 ? 25.590 1.801 -27.698 1.00 88.38 204 ALA A N 1
ATOM 1526 C CA . ALA A 1 204 ? 26.019 2.960 -28.478 1.00 88.38 204 ALA A CA 1
ATOM 1527 C C . ALA A 1 204 ? 27.542 2.974 -28.689 1.00 88.38 204 ALA A C 1
ATOM 1529 O O . ALA A 1 204 ? 28.006 3.192 -29.808 1.00 88.38 204 ALA A O 1
ATOM 1530 N N . PHE A 1 205 ? 28.329 2.720 -27.638 1.00 89.56 205 PHE A N 1
ATOM 1531 C CA . PHE A 1 205 ? 29.789 2.700 -27.742 1.00 89.56 205 PHE A CA 1
ATOM 1532 C C . PHE A 1 205 ? 30.324 1.490 -28.509 1.00 89.56 205 PHE A C 1
ATOM 1534 O O . PHE A 1 205 ? 31.272 1.643 -29.278 1.00 89.56 205 PHE A O 1
ATOM 1541 N N . GLU A 1 206 ? 29.711 0.316 -28.363 1.00 88.81 206 GLU A N 1
ATOM 1542 C CA . GLU A 1 206 ? 30.050 -0.867 -29.164 1.00 88.81 206 GLU A CA 1
ATOM 1543 C C . GLU A 1 206 ? 29.800 -0.622 -30.657 1.00 88.81 206 GLU A C 1
ATOM 1545 O O . GLU A 1 206 ? 30.654 -0.932 -31.489 1.00 88.81 206 GLU A O 1
ATOM 1550 N N . ALA A 1 207 ? 28.677 0.015 -30.999 1.00 87.00 207 ALA A N 1
ATOM 1551 C CA . ALA A 1 207 ? 28.362 0.379 -32.375 1.00 87.00 207 ALA A CA 1
ATOM 1552 C C . ALA A 1 207 ? 29.378 1.377 -32.955 1.00 87.00 207 ALA A C 1
ATOM 1554 O O . ALA A 1 207 ? 29.810 1.217 -34.09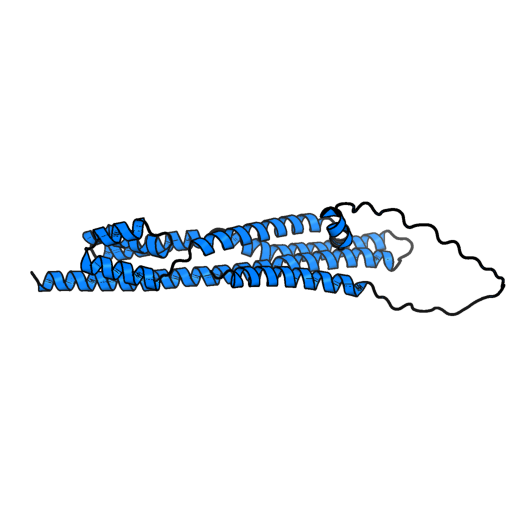4 1.00 87.00 207 ALA A O 1
ATOM 1555 N N . ILE A 1 208 ? 29.803 2.376 -32.170 1.00 88.62 208 ILE A N 1
ATOM 1556 C CA . ILE A 1 208 ? 30.869 3.312 -32.566 1.00 88.62 208 ILE A CA 1
ATOM 1557 C C . ILE A 1 208 ? 32.188 2.569 -32.799 1.00 88.62 208 ILE A C 1
ATOM 1559 O O . ILE A 1 208 ? 32.857 2.828 -33.793 1.00 88.62 208 ILE A O 1
ATOM 1563 N N . ALA A 1 209 ? 32.562 1.653 -31.903 1.00 88.50 209 ALA A N 1
ATOM 1564 C CA . ALA A 1 209 ? 33.819 0.913 -31.998 1.00 88.50 209 ALA A CA 1
ATOM 1565 C C . ALA A 1 209 ? 33.878 -0.014 -33.224 1.00 88.50 209 ALA A C 1
ATOM 1567 O O . ALA A 1 209 ? 34.958 -0.246 -33.764 1.00 88.50 209 ALA A O 1
ATOM 1568 N N . ALA A 1 210 ? 32.729 -0.533 -33.665 1.00 89.06 210 ALA A N 1
ATOM 1569 C CA . ALA A 1 210 ? 32.617 -1.390 -34.842 1.00 89.06 210 ALA A CA 1
ATOM 1570 C C . ALA A 1 210 ? 32.475 -0.616 -36.169 1.00 89.06 210 ALA A C 1
ATOM 1572 O O . ALA A 1 210 ? 32.606 -1.216 -37.237 1.00 89.06 210 ALA A O 1
ATOM 1573 N N . ALA A 1 211 ? 32.182 0.687 -36.131 1.00 87.81 211 ALA A N 1
ATOM 1574 C CA . ALA A 1 211 ? 31.919 1.483 -37.325 1.00 87.81 211 ALA A CA 1
ATOM 1575 C C . ALA A 1 211 ? 33.201 2.101 -37.908 1.00 87.81 211 ALA A C 1
ATOM 1577 O O . ALA A 1 211 ? 33.940 2.800 -37.221 1.00 87.81 211 ALA A O 1
ATOM 1578 N N . GLU A 1 212 ? 33.424 1.927 -39.215 1.00 83.06 212 GLU A N 1
ATOM 1579 C CA . GLU A 1 212 ? 34.534 2.579 -39.934 1.00 83.06 212 GLU A CA 1
ATOM 1580 C C . GLU A 1 212 ? 34.340 4.100 -40.067 1.00 83.06 212 GLU A C 1
ATOM 1582 O O . GLU A 1 212 ? 35.308 4.858 -40.122 1.00 83.06 212 GLU A O 1
ATOM 1587 N N . GLN A 1 213 ? 33.084 4.558 -40.101 1.00 84.75 213 GLN A N 1
ATOM 1588 C CA . GLN A 1 213 ? 32.716 5.972 -40.063 1.00 84.75 213 GLN A CA 1
ATOM 1589 C C . GLN A 1 213 ? 31.659 6.208 -38.987 1.00 84.75 213 GLN A C 1
ATOM 1591 O O . GLN A 1 213 ? 30.568 5.635 -39.017 1.00 84.75 213 GLN A O 1
ATOM 1596 N N . VAL A 1 214 ? 31.972 7.092 -38.043 1.00 82.44 214 VAL A N 1
ATOM 1597 C CA . VAL A 1 214 ? 31.051 7.462 -36.969 1.00 82.44 214 VAL A CA 1
ATOM 1598 C C . VAL A 1 214 ? 29.999 8.424 -37.518 1.00 82.44 214 VAL A C 1
ATOM 1600 O O . VAL A 1 214 ? 30.328 9.519 -37.971 1.00 82.44 214 VAL A O 1
ATOM 1603 N N . SER A 1 215 ? 28.725 8.033 -37.449 1.00 84.69 215 SER A N 1
ATOM 1604 C CA . SER A 1 215 ? 27.594 8.913 -37.763 1.00 84.69 215 SER A CA 1
ATOM 1605 C C . SER A 1 215 ? 26.861 9.334 -36.488 1.00 84.69 215 SER A C 1
ATOM 1607 O O . SER A 1 215 ? 26.691 8.538 -35.564 1.00 84.69 215 SER A O 1
ATOM 1609 N N . ALA A 1 216 ? 26.373 10.578 -36.445 1.00 83.88 216 ALA A N 1
ATOM 1610 C CA . ALA A 1 216 ? 25.608 11.090 -35.303 1.00 83.88 216 ALA A CA 1
ATOM 1611 C C . ALA A 1 216 ? 24.346 10.252 -35.018 1.00 83.88 216 ALA A C 1
ATOM 1613 O O . ALA A 1 216 ? 23.981 10.042 -33.863 1.00 83.88 216 ALA A O 1
ATOM 1614 N N . LYS A 1 217 ? 23.722 9.704 -36.070 1.00 84.25 217 LYS A N 1
ATOM 1615 C CA . LYS A 1 217 ? 22.541 8.836 -35.971 1.00 84.25 217 LYS A CA 1
ATOM 1616 C C . LYS A 1 217 ? 22.818 7.545 -35.194 1.00 84.25 217 LYS A C 1
ATOM 1618 O O . LYS A 1 217 ? 21.952 7.094 -34.449 1.00 84.25 217 LYS A O 1
ATOM 1623 N N . LEU A 1 218 ? 24.016 6.972 -35.344 1.00 79.94 218 LEU A N 1
ATOM 1624 C CA . LEU A 1 218 ? 24.405 5.731 -34.670 1.00 79.94 218 LEU A CA 1
ATOM 1625 C C . LEU A 1 218 ? 24.410 5.905 -33.146 1.00 79.94 218 LEU A C 1
ATOM 1627 O O . LEU A 1 218 ? 23.835 5.101 -32.419 1.00 79.94 218 LEU A O 1
ATOM 1631 N N . VAL A 1 219 ? 24.998 7.006 -32.677 1.00 84.44 219 VAL A N 1
ATOM 1632 C CA . VAL A 1 219 ? 25.084 7.334 -31.248 1.00 84.44 219 VAL A CA 1
ATOM 1633 C C . VAL A 1 219 ? 23.723 7.754 -30.695 1.00 84.44 219 VAL A C 1
ATOM 1635 O O . VAL A 1 219 ? 23.330 7.334 -29.607 1.00 84.44 219 VAL A O 1
ATOM 1638 N N . ALA A 1 220 ? 22.974 8.549 -31.465 1.00 85.00 220 ALA A N 1
ATOM 1639 C CA . ALA A 1 220 ? 21.661 9.045 -31.068 1.00 85.00 220 ALA A CA 1
ATOM 1640 C C . ALA A 1 220 ? 20.656 7.913 -30.791 1.00 85.00 220 ALA A C 1
ATOM 1642 O O . ALA A 1 220 ? 19.827 8.050 -29.893 1.00 85.00 220 ALA A O 1
ATOM 1643 N N . SER A 1 221 ? 20.748 6.784 -31.505 1.00 83.12 221 SER A N 1
ATOM 1644 C CA . SER A 1 221 ? 19.851 5.641 -31.298 1.00 83.12 221 SER A CA 1
ATOM 1645 C C . SER A 1 221 ? 19.999 5.018 -29.905 1.00 83.12 221 SER A C 1
ATOM 1647 O O . SER A 1 221 ? 19.000 4.857 -29.208 1.00 83.12 221 SER A O 1
ATOM 1649 N N . GLY A 1 222 ? 21.225 4.713 -29.463 1.00 84.44 222 GLY A N 1
ATOM 1650 C CA . GLY A 1 222 ? 21.447 4.094 -28.147 1.00 84.44 222 GLY A CA 1
ATOM 1651 C C . GLY A 1 222 ? 21.181 5.050 -26.978 1.00 84.44 222 GLY A C 1
ATOM 1652 O O . GLY A 1 222 ? 20.651 4.642 -25.946 1.00 84.44 222 GLY A O 1
ATOM 1653 N N . ILE A 1 223 ? 21.444 6.350 -27.164 1.00 87.31 223 ILE A N 1
ATOM 1654 C CA . ILE A 1 223 ? 21.053 7.382 -26.189 1.00 87.31 223 ILE A CA 1
ATOM 1655 C C . ILE A 1 223 ? 19.522 7.498 -26.106 1.00 87.31 223 ILE A C 1
ATOM 1657 O O . ILE A 1 223 ? 18.970 7.621 -25.013 1.00 87.31 223 ILE A O 1
ATOM 1661 N N . SER A 1 224 ? 18.818 7.436 -27.241 1.00 87.00 224 SER A N 1
ATOM 1662 C CA . SER A 1 224 ? 17.352 7.468 -27.263 1.00 87.00 224 SER A CA 1
ATOM 1663 C C . SER A 1 224 ? 16.751 6.270 -26.522 1.00 87.00 224 SER A C 1
ATOM 1665 O O . SER A 1 224 ? 15.839 6.471 -25.723 1.00 87.00 224 SER A O 1
ATOM 1667 N N . GLU A 1 225 ? 17.253 5.053 -26.753 1.00 86.00 225 GLU A N 1
ATOM 1668 C CA . GLU A 1 225 ? 16.827 3.837 -26.036 1.00 86.00 225 GLU A CA 1
ATOM 1669 C C . GLU A 1 225 ? 17.023 3.992 -24.519 1.00 86.00 225 GLU A C 1
ATOM 1671 O O . GLU A 1 225 ? 16.107 3.750 -23.723 1.00 86.00 225 GLU A O 1
ATOM 1676 N N . ALA A 1 226 ? 18.203 4.476 -24.121 1.00 89.06 226 ALA A N 1
ATOM 1677 C CA . ALA A 1 226 ? 18.555 4.734 -22.732 1.00 89.06 226 ALA A CA 1
ATOM 1678 C C . ALA A 1 226 ? 17.553 5.689 -22.053 1.00 89.06 226 ALA A C 1
ATOM 1680 O O . ALA A 1 226 ? 16.987 5.374 -21.000 1.00 89.06 226 ALA A O 1
ATOM 1681 N N . LEU A 1 227 ? 17.298 6.848 -22.666 1.00 89.56 227 LEU A N 1
ATOM 1682 C CA . LEU A 1 227 ? 16.418 7.873 -22.100 1.00 89.56 227 LEU A CA 1
ATOM 1683 C C . LEU A 1 227 ? 14.960 7.409 -22.002 1.00 89.56 227 LEU A C 1
ATOM 1685 O O . LEU A 1 227 ? 14.316 7.644 -20.977 1.00 89.56 227 LEU A O 1
ATOM 1689 N N . ILE A 1 228 ? 14.456 6.707 -23.022 1.00 87.44 228 ILE A N 1
ATOM 1690 C CA . ILE A 1 228 ? 13.093 6.156 -23.034 1.00 87.44 228 ILE A CA 1
ATOM 1691 C C . ILE A 1 228 ? 12.890 5.177 -21.871 1.00 87.44 228 ILE A C 1
ATOM 1693 O O . ILE A 1 228 ? 11.886 5.246 -21.152 1.00 87.44 228 ILE A O 1
ATOM 1697 N N . THR A 1 229 ? 13.862 4.295 -21.645 1.00 89.44 229 THR A N 1
ATOM 1698 C CA . THR A 1 229 ? 13.772 3.263 -20.606 1.00 89.44 229 THR A CA 1
ATOM 1699 C C . THR A 1 229 ? 13.759 3.873 -19.203 1.00 89.44 229 THR A C 1
ATOM 1701 O O . THR A 1 229 ? 12.949 3.488 -18.356 1.00 89.44 229 THR A O 1
ATOM 1704 N N . THR A 1 230 ? 14.593 4.889 -18.954 1.00 93.69 230 THR A N 1
ATOM 1705 C CA . THR A 1 230 ? 14.581 5.613 -17.672 1.00 93.69 230 THR A CA 1
ATOM 1706 C C . THR A 1 230 ? 13.299 6.400 -17.459 1.00 93.69 230 THR A C 1
ATOM 1708 O O . THR A 1 230 ? 12.712 6.314 -16.378 1.00 93.69 230 THR A O 1
ATOM 1711 N N . ALA A 1 231 ? 12.831 7.129 -18.474 1.00 89.75 231 ALA A N 1
ATOM 1712 C CA . ALA A 1 231 ? 11.582 7.874 -18.378 1.00 89.75 231 ALA A CA 1
ATOM 1713 C C . ALA A 1 231 ? 10.414 6.941 -18.025 1.00 89.75 231 ALA A C 1
ATOM 1715 O O . ALA A 1 231 ? 9.648 7.224 -17.105 1.00 89.75 231 ALA A O 1
ATOM 1716 N N . THR A 1 232 ? 10.339 5.778 -18.675 1.00 87.81 232 THR A N 1
ATOM 1717 C CA . THR A 1 232 ? 9.315 4.760 -18.402 1.00 87.81 232 THR A CA 1
ATOM 1718 C C . THR A 1 232 ? 9.400 4.232 -16.968 1.00 87.81 232 THR A C 1
ATOM 1720 O O . THR A 1 232 ? 8.381 4.156 -16.278 1.00 87.81 232 THR A O 1
ATOM 1723 N N . GLY A 1 233 ? 10.605 3.918 -16.479 1.00 92.25 233 GLY A N 1
ATOM 1724 C CA . GLY A 1 233 ? 10.808 3.470 -15.098 1.00 92.25 233 GLY A CA 1
ATOM 1725 C C . GLY A 1 233 ? 10.313 4.487 -14.066 1.00 92.25 233 GLY A C 1
ATOM 1726 O O . GLY A 1 233 ? 9.637 4.115 -13.105 1.00 92.25 233 GLY A O 1
ATOM 1727 N N . LEU A 1 234 ? 10.569 5.777 -14.297 1.00 93.75 234 LEU A N 1
ATOM 1728 C CA . LEU A 1 234 ? 10.085 6.860 -13.436 1.00 93.75 234 LEU A CA 1
ATOM 1729 C C . LEU A 1 234 ? 8.563 7.034 -13.513 1.00 93.75 234 LEU A C 1
ATOM 1731 O O . LEU A 1 234 ? 7.917 7.182 -12.474 1.00 93.75 234 LEU A O 1
ATOM 1735 N N . ILE A 1 235 ? 7.980 6.961 -14.713 1.00 89.06 235 ILE A N 1
ATOM 1736 C CA . ILE A 1 235 ? 6.526 7.050 -14.923 1.00 89.06 235 ILE A CA 1
ATOM 1737 C C . ILE A 1 235 ? 5.785 5.943 -14.166 1.00 89.06 235 ILE A C 1
ATOM 1739 O O . ILE A 1 235 ? 4.690 6.185 -13.669 1.00 89.06 235 ILE A O 1
ATOM 1743 N N . ILE A 1 236 ? 6.369 4.749 -14.034 1.00 89.00 236 ILE A N 1
ATOM 1744 C CA . ILE A 1 236 ? 5.790 3.650 -13.245 1.00 89.00 236 ILE A CA 1
ATOM 1745 C C . ILE A 1 236 ? 5.999 3.884 -11.742 1.00 89.00 236 ILE A C 1
ATOM 1747 O O . ILE A 1 236 ? 5.086 3.690 -10.933 1.00 89.00 236 ILE A O 1
ATOM 1751 N N . ALA A 1 237 ? 7.201 4.303 -11.348 1.00 94.31 237 ALA A N 1
ATOM 1752 C CA . ALA A 1 237 ? 7.591 4.412 -9.948 1.00 94.31 237 ALA A CA 1
ATOM 1753 C C . ALA A 1 237 ? 6.856 5.519 -9.190 1.00 94.31 237 ALA A C 1
ATOM 1755 O O . ALA A 1 237 ? 6.382 5.287 -8.081 1.00 94.31 237 ALA A O 1
ATOM 1756 N N . ILE A 1 238 ? 6.726 6.707 -9.788 1.00 92.56 238 ILE A N 1
ATOM 1757 C CA . ILE A 1 238 ? 6.107 7.882 -9.159 1.00 92.56 238 ILE A CA 1
ATOM 1758 C C . ILE A 1 238 ? 4.667 7.603 -8.683 1.00 92.56 238 ILE A C 1
ATOM 1760 O O . ILE A 1 238 ? 4.395 7.781 -7.490 1.00 92.56 238 ILE A O 1
ATOM 1764 N N . PRO A 1 239 ? 3.729 7.147 -9.540 1.00 89.31 239 PRO A N 1
ATOM 1765 C CA . PRO A 1 239 ? 2.367 6.853 -9.104 1.00 89.31 239 PRO A CA 1
ATOM 1766 C C . PRO A 1 239 ? 2.320 5.673 -8.129 1.00 89.31 239 PRO A C 1
ATOM 1768 O O . PRO A 1 239 ? 1.534 5.703 -7.181 1.00 89.31 239 PRO A O 1
ATOM 1771 N N . THR A 1 240 ? 3.186 4.668 -8.301 1.00 93.25 240 THR A N 1
ATOM 1772 C CA . THR A 1 240 ? 3.261 3.522 -7.383 1.00 93.25 240 THR A CA 1
ATOM 1773 C C . THR A 1 240 ? 3.699 3.952 -5.981 1.00 93.25 240 THR A C 1
ATOM 1775 O O . THR A 1 240 ? 3.069 3.565 -4.996 1.00 93.25 240 THR A O 1
ATOM 1778 N N . GLN A 1 241 ? 4.713 4.816 -5.874 1.00 96.62 241 GLN A N 1
ATOM 1779 C CA . GLN A 1 241 ? 5.179 5.372 -4.604 1.00 96.62 241 GLN A CA 1
ATOM 1780 C C . GLN A 1 241 ? 4.110 6.249 -3.946 1.00 96.62 241 GLN A C 1
ATOM 1782 O O . GLN A 1 241 ? 3.888 6.166 -2.737 1.00 96.62 241 GLN A O 1
ATOM 1787 N N . ALA A 1 242 ? 3.421 7.080 -4.733 1.00 93.38 242 ALA A N 1
ATOM 1788 C CA . ALA A 1 242 ? 2.331 7.908 -4.230 1.00 93.38 242 ALA A CA 1
ATOM 1789 C C . ALA A 1 242 ? 1.187 7.048 -3.666 1.00 93.38 242 ALA A C 1
ATOM 1791 O O . ALA A 1 242 ? 0.681 7.327 -2.577 1.00 93.38 242 ALA A O 1
ATOM 1792 N N . ALA A 1 243 ? 0.815 5.972 -4.368 1.00 91.81 243 ALA A N 1
ATOM 1793 C CA . ALA A 1 243 ? -0.191 5.023 -3.907 1.00 91.81 243 ALA A CA 1
ATOM 1794 C C . ALA A 1 243 ? 0.251 4.292 -2.629 1.00 91.81 243 ALA A C 1
ATOM 1796 O O . ALA A 1 243 ? -0.531 4.207 -1.684 1.00 91.81 243 ALA A O 1
ATOM 1797 N N . TYR A 1 244 ? 1.505 3.829 -2.566 1.00 96.31 244 TYR A N 1
ATOM 1798 C CA . TYR A 1 244 ? 2.085 3.228 -1.362 1.00 96.31 244 TYR A CA 1
ATOM 1799 C C . TYR A 1 244 ? 1.960 4.163 -0.150 1.00 96.31 244 TYR A C 1
ATOM 1801 O O . TYR A 1 244 ? 1.335 3.791 0.843 1.00 96.31 244 TYR A O 1
ATOM 1809 N N . ASN A 1 245 ? 2.451 5.404 -0.258 1.00 94.75 245 ASN A N 1
ATOM 1810 C CA . ASN A 1 245 ? 2.385 6.391 0.826 1.00 94.75 245 ASN A CA 1
ATOM 1811 C C . ASN A 1 245 ? 0.937 6.685 1.250 1.00 94.75 245 ASN A C 1
ATOM 1813 O O . ASN A 1 245 ? 0.635 6.821 2.436 1.00 94.75 245 ASN A O 1
ATOM 1817 N N . PHE A 1 246 ? 0.024 6.771 0.280 1.00 94.38 246 PHE A N 1
ATOM 1818 C CA . PHE A 1 246 ? -1.393 6.980 0.551 1.00 94.38 246 PHE A CA 1
ATOM 1819 C C . PHE A 1 246 ? -2.002 5.818 1.348 1.00 94.38 246 PHE A C 1
ATOM 1821 O O . PHE A 1 246 ? -2.748 6.056 2.302 1.00 94.38 246 PHE A O 1
ATOM 1828 N N . PHE A 1 247 ? -1.702 4.572 0.974 1.00 94.62 247 PHE A N 1
ATOM 1829 C CA . PHE A 1 247 ? -2.226 3.408 1.682 1.00 94.62 247 PHE A CA 1
ATOM 1830 C C . PHE A 1 247 ? -1.625 3.268 3.076 1.00 94.62 247 PHE A C 1
ATOM 1832 O O . PHE A 1 247 ? -2.399 3.033 3.996 1.00 94.62 247 PHE A O 1
ATOM 1839 N N . VAL A 1 248 ? -0.320 3.503 3.253 1.00 96.00 248 VAL A N 1
ATOM 1840 C CA . VAL A 1 248 ? 0.322 3.547 4.581 1.00 96.00 248 VAL A CA 1
ATOM 1841 C C . VAL A 1 248 ? -0.407 4.543 5.484 1.00 96.00 248 VAL A C 1
ATOM 1843 O O . VAL A 1 248 ? -0.994 4.149 6.484 1.00 96.00 248 VAL A O 1
ATOM 1846 N N . SER A 1 249 ? -0.556 5.796 5.041 1.00 94.88 249 SER A N 1
ATOM 1847 C CA . SER A 1 249 ? -1.289 6.822 5.800 1.00 94.88 249 SER A CA 1
ATOM 1848 C C . SER A 1 249 ? -2.754 6.449 6.076 1.00 94.88 249 SER A C 1
ATOM 1850 O O . SER A 1 249 ? -3.381 6.928 7.024 1.00 94.88 249 SER A O 1
ATOM 1852 N N . LYS A 1 250 ? -3.380 5.645 5.211 1.00 92.06 250 LYS A N 1
ATOM 1853 C CA . LYS A 1 250 ? -4.743 5.159 5.438 1.00 92.06 250 LYS A CA 1
ATOM 1854 C C . LYS A 1 250 ? -4.791 4.040 6.481 1.00 92.06 250 LYS A C 1
ATOM 1856 O O . LYS A 1 250 ? -5.737 4.021 7.259 1.00 92.06 250 LYS A O 1
ATOM 1861 N N . ILE A 1 251 ? -3.812 3.144 6.494 1.00 94.19 251 ILE A N 1
ATOM 1862 C CA . ILE A 1 251 ? -3.697 2.074 7.489 1.00 94.19 251 ILE A CA 1
ATOM 1863 C C . ILE A 1 251 ? -3.378 2.663 8.858 1.00 94.19 251 ILE A C 1
ATOM 1865 O O . ILE A 1 251 ? -4.074 2.329 9.805 1.00 94.19 251 ILE A O 1
ATOM 1869 N N . ASP A 1 252 ? -2.459 3.627 8.938 1.00 95.31 252 ASP A N 1
ATOM 1870 C CA . ASP A 1 252 ? -2.139 4.325 10.191 1.00 95.31 252 ASP A CA 1
ATOM 1871 C C . ASP A 1 252 ? -3.390 4.937 10.834 1.00 95.31 252 ASP A C 1
ATOM 1873 O O . ASP A 1 252 ? -3.599 4.833 12.039 1.00 95.31 252 ASP A O 1
ATOM 1877 N N . ARG A 1 253 ? -4.281 5.520 10.020 1.00 92.75 253 ARG A N 1
ATOM 1878 C CA . ARG A 1 253 ? -5.577 6.023 10.500 1.00 92.75 253 ARG A CA 1
ATOM 1879 C C . ARG A 1 253 ? -6.464 4.920 11.067 1.00 92.75 253 ARG A C 1
ATOM 1881 O O . ARG A 1 253 ? -7.091 5.144 12.091 1.00 92.75 253 ARG A O 1
ATOM 1888 N N . PHE A 1 254 ? -6.515 3.747 10.434 1.00 92.62 254 PHE A N 1
ATOM 1889 C CA . PHE A 1 254 ? -7.246 2.611 10.999 1.00 92.62 254 PHE A CA 1
ATOM 1890 C C . PHE A 1 254 ? -6.633 2.144 12.320 1.00 92.62 254 PHE A C 1
ATOM 1892 O O . PHE A 1 254 ? -7.386 1.830 13.232 1.00 92.62 254 PHE A O 1
ATOM 1899 N N . THR A 1 255 ? -5.304 2.128 12.439 1.00 94.44 255 THR A N 1
ATOM 1900 C CA . THR A 1 255 ? -4.610 1.776 13.685 1.00 94.44 255 THR A CA 1
ATOM 1901 C C . THR A 1 255 ? -4.984 2.730 14.814 1.00 94.44 255 THR A C 1
ATOM 1903 O O . THR A 1 255 ? -5.460 2.274 15.849 1.00 94.44 255 THR A O 1
ATOM 1906 N N . VAL A 1 256 ? -4.895 4.042 14.582 1.00 94.94 256 VAL A N 1
ATOM 1907 C CA . VAL A 1 256 ? -5.299 5.058 15.571 1.00 94.94 256 VAL A CA 1
ATOM 1908 C C . VAL A 1 256 ? -6.779 4.920 15.937 1.00 94.94 256 VAL A C 1
ATOM 1910 O O . VAL A 1 256 ? -7.136 4.947 17.109 1.00 94.94 256 VAL A O 1
ATOM 1913 N N . GLU A 1 257 ? -7.656 4.711 14.954 1.00 93.31 257 GLU A N 1
ATOM 1914 C CA . GLU A 1 257 ? -9.084 4.506 15.212 1.00 93.31 257 GLU A CA 1
ATOM 1915 C C . GLU A 1 257 ? -9.367 3.231 16.029 1.00 93.31 257 GLU A C 1
ATOM 1917 O O . GLU A 1 257 ? -10.292 3.226 16.845 1.00 93.31 257 GLU A O 1
ATOM 1922 N N . MET A 1 258 ? -8.596 2.154 15.830 1.00 94.31 258 MET A N 1
ATOM 1923 C CA . MET A 1 258 ? -8.677 0.938 16.647 1.00 94.31 258 MET A CA 1
ATOM 1924 C C . MET A 1 258 ? -8.214 1.197 18.081 1.00 94.31 258 MET A C 1
ATOM 1926 O O . MET A 1 258 ? -8.878 0.735 19.006 1.00 94.31 258 MET A O 1
ATOM 1930 N N . GLU A 1 259 ? -7.123 1.939 18.273 1.00 94.69 259 GLU A N 1
ATOM 1931 C CA . GLU A 1 259 ? -6.591 2.305 19.592 1.00 94.69 259 GLU A CA 1
ATOM 1932 C C . GLU A 1 259 ? -7.572 3.185 20.377 1.00 94.69 259 GLU A C 1
ATOM 1934 O O . GLU A 1 259 ? -7.948 2.828 21.493 1.00 94.69 259 GLU A O 1
ATOM 1939 N N . GLU A 1 260 ? -8.064 4.274 19.774 1.00 94.38 260 GLU A N 1
ATOM 1940 C CA . GLU A 1 260 ? -9.071 5.155 20.387 1.00 94.38 260 GLU A CA 1
ATOM 1941 C C . GLU A 1 260 ? -10.332 4.369 20.763 1.00 94.38 260 GLU A C 1
ATOM 1943 O O . GLU A 1 260 ? -10.816 4.441 21.892 1.00 94.38 260 GLU A O 1
ATOM 1948 N N . SER A 1 261 ? -10.832 3.547 19.835 1.00 93.12 261 SER A N 1
ATOM 1949 C CA . SER A 1 261 ? -12.036 2.748 20.070 1.00 93.12 261 SER A CA 1
ATOM 1950 C C . SER A 1 261 ? -11.852 1.722 21.190 1.00 93.12 261 SER A C 1
ATOM 1952 O O . SER A 1 261 ? -12.788 1.398 21.923 1.00 93.12 261 SER A O 1
ATOM 1954 N N . SER A 1 262 ? -10.646 1.178 21.305 1.00 93.62 262 SER A N 1
ATOM 1955 C CA . SER A 1 262 ? -10.302 0.209 22.337 1.00 93.62 262 SER A CA 1
ATOM 1956 C C . SER A 1 262 ? -10.229 0.853 23.714 1.00 93.62 262 SER A C 1
ATOM 1958 O O . SER A 1 262 ? -10.752 0.282 24.670 1.00 93.62 262 SER A O 1
ATOM 1960 N N . ALA A 1 263 ? -9.648 2.051 23.807 1.00 94.00 263 ALA A N 1
ATOM 1961 C CA . ALA A 1 263 ? -9.621 2.833 25.037 1.00 94.00 263 ALA A CA 1
ATOM 1962 C C . ALA A 1 263 ? -11.045 3.166 25.514 1.00 94.00 263 ALA A C 1
ATOM 1964 O O . ALA A 1 263 ? -11.389 2.874 26.658 1.00 94.00 263 ALA A O 1
ATOM 1965 N N . ASP A 1 264 ? -11.909 3.645 24.610 1.00 92.69 264 ASP A N 1
ATOM 1966 C CA . ASP A 1 264 ? -13.320 3.926 24.912 1.00 92.69 264 ASP A CA 1
ATOM 1967 C C . ASP A 1 264 ? -14.058 2.688 25.458 1.00 92.69 264 ASP A C 1
ATOM 1969 O O . ASP A 1 264 ? -14.888 2.785 26.371 1.00 92.69 264 ASP A O 1
ATOM 1973 N N . LEU A 1 265 ? -13.771 1.505 24.901 1.00 91.56 265 LEU A N 1
ATOM 1974 C CA . LEU A 1 265 ? -14.360 0.251 25.362 1.00 91.56 265 LEU A CA 1
ATOM 1975 C C . LEU A 1 265 ? -13.855 -0.141 26.758 1.00 91.56 265 LEU A C 1
ATOM 1977 O O . LEU A 1 265 ? -14.662 -0.532 27.603 1.00 91.56 265 LEU A O 1
ATOM 1981 N N . LEU A 1 266 ? -12.547 -0.047 27.005 1.00 92.69 266 LEU A N 1
ATOM 1982 C CA . LEU A 1 266 ? -11.950 -0.361 28.305 1.00 92.69 266 LEU A CA 1
ATOM 1983 C C . LEU A 1 266 ? -12.491 0.563 29.403 1.00 92.69 266 LEU A C 1
ATOM 1985 O O . LEU A 1 266 ? -12.913 0.074 30.452 1.00 92.69 266 LEU A O 1
ATOM 1989 N N . ASP A 1 267 ? -12.593 1.865 29.130 1.00 91.81 267 ASP A N 1
ATOM 1990 C CA . ASP A 1 267 ? -13.184 2.844 30.047 1.00 91.81 267 ASP A CA 1
ATOM 1991 C C . ASP A 1 267 ? -14.655 2.525 30.349 1.00 91.81 267 ASP A C 1
ATOM 1993 O O . ASP A 1 267 ? -15.107 2.588 31.497 1.00 91.81 267 ASP A O 1
ATOM 1997 N N . ALA A 1 268 ? -15.424 2.137 29.327 1.00 89.56 268 ALA A N 1
ATOM 1998 C CA . ALA A 1 268 ? -16.820 1.751 29.499 1.00 89.56 268 ALA A CA 1
ATOM 1999 C C . ALA A 1 268 ? -16.982 0.481 30.350 1.00 89.56 268 ALA A C 1
ATOM 2001 O O . ALA A 1 268 ? -17.921 0.409 31.150 1.00 89.56 268 ALA A O 1
ATOM 2002 N N . LEU A 1 269 ? -16.081 -0.495 30.195 1.00 89.69 269 LEU A N 1
ATOM 2003 C CA . LEU A 1 269 ? -16.052 -1.722 30.992 1.00 89.69 269 LEU A CA 1
ATOM 2004 C C . LEU A 1 269 ? -15.655 -1.436 32.445 1.00 89.69 269 LEU A C 1
ATOM 2006 O O . LEU A 1 269 ? -16.354 -1.883 33.353 1.00 89.69 269 LEU A O 1
ATOM 2010 N N . ALA A 1 270 ? -14.617 -0.629 32.674 1.00 89.38 270 ALA A N 1
ATOM 2011 C CA . ALA A 1 270 ? -14.189 -0.224 34.014 1.00 89.38 270 ALA A CA 1
ATOM 2012 C C . ALA A 1 270 ? -15.280 0.572 34.756 1.00 89.38 270 ALA A C 1
ATOM 2014 O O . ALA A 1 270 ? -15.559 0.348 35.934 1.00 89.38 270 ALA A O 1
ATOM 2015 N N . ALA A 1 271 ? -15.977 1.472 34.055 1.00 87.94 271 ALA A N 1
ATOM 2016 C CA . ALA A 1 271 ? -17.102 2.210 34.623 1.00 87.94 271 ALA A CA 1
ATOM 2017 C C . ALA A 1 271 ? -18.339 1.330 34.887 1.00 87.94 271 ALA A C 1
ATOM 2019 O O . ALA A 1 271 ? -19.237 1.744 35.627 1.00 87.94 271 ALA A O 1
ATOM 2020 N N . ALA A 1 272 ? -18.457 0.170 34.237 1.00 86.00 272 ALA A N 1
ATOM 2021 C CA . ALA A 1 272 ? -19.520 -0.796 34.500 1.00 86.00 272 ALA A CA 1
ATOM 2022 C C . ALA A 1 272 ? -19.193 -1.649 35.733 1.00 86.00 272 ALA A C 1
ATOM 2024 O O . ALA A 1 272 ? -20.040 -1.739 36.620 1.00 86.00 272 ALA A O 1
ATOM 2025 N N . SER A 1 273 ? -17.964 -2.169 35.842 1.00 84.38 273 SER A N 1
ATOM 2026 C CA . SER A 1 273 ? -17.533 -2.958 37.005 1.00 84.38 273 SER A CA 1
ATOM 2027 C C . SER A 1 273 ? -17.586 -2.149 38.303 1.00 84.38 273 SER A C 1
ATOM 2029 O O . SER A 1 273 ? -18.143 -2.614 39.291 1.00 84.38 273 SER A O 1
ATOM 2031 N N . ALA A 1 274 ? -17.133 -0.889 38.286 1.00 84.94 274 ALA A N 1
ATOM 2032 C CA . ALA A 1 274 ? -17.199 -0.010 39.458 1.00 84.94 274 ALA A CA 1
ATOM 2033 C C . ALA A 1 274 ? -18.641 0.271 39.930 1.00 84.94 274 ALA A C 1
ATOM 2035 O O . ALA A 1 274 ? -18.887 0.498 41.113 1.00 84.94 274 ALA A O 1
ATOM 2036 N N . ARG A 1 275 ? -19.618 0.274 39.011 1.00 83.19 275 ARG A N 1
ATOM 2037 C CA . ARG A 1 275 ? -21.039 0.442 39.359 1.00 83.19 275 ARG A CA 1
ATOM 2038 C C . ARG A 1 275 ? -21.646 -0.820 39.953 1.00 83.19 275 ARG A C 1
ATOM 2040 O O . ARG A 1 275 ? -22.526 -0.704 40.797 1.00 83.19 275 ARG A O 1
ATOM 2047 N N . GLU A 1 276 ? -21.198 -1.984 39.501 1.00 80.62 276 GLU A N 1
ATOM 2048 C CA . GLU A 1 276 ? -21.623 -3.272 40.042 1.00 80.62 276 GLU A CA 1
ATOM 2049 C C . GLU A 1 276 ? -21.105 -3.455 41.475 1.00 80.62 276 GLU A C 1
ATOM 2051 O O . GLU A 1 276 ? -21.895 -3.762 42.362 1.00 80.62 276 GLU A O 1
ATOM 2056 N N . GLU A 1 277 ? -19.835 -3.116 41.733 1.00 78.44 277 GLU A N 1
ATOM 2057 C CA . GLU A 1 277 ? -19.250 -3.101 43.085 1.00 78.44 277 GLU A CA 1
ATOM 2058 C C . GLU A 1 277 ? -19.934 -2.100 44.029 1.00 78.44 277 GLU A C 1
ATOM 2060 O O . GLU A 1 277 ? -20.109 -2.378 45.210 1.00 78.44 277 GLU A O 1
ATOM 2065 N N . ALA A 1 278 ? -20.348 -0.930 43.531 1.00 79.94 278 ALA A N 1
ATOM 2066 C CA . ALA A 1 278 ? -21.068 0.055 44.342 1.00 79.94 278 ALA A CA 1
ATOM 2067 C C . ALA A 1 278 ? -22.526 -0.346 44.649 1.00 79.94 278 ALA A C 1
ATOM 2069 O O . ALA A 1 278 ? -23.157 0.264 45.515 1.00 79.94 278 ALA A O 1
ATOM 2070 N N . ALA A 1 279 ? -23.082 -1.311 43.909 1.00 73.75 279 ALA A N 1
ATOM 2071 C CA . ALA A 1 279 ? -24.451 -1.796 44.066 1.00 73.75 279 ALA A CA 1
ATOM 2072 C C . ALA A 1 279 ? -24.555 -3.089 44.899 1.00 73.75 279 ALA A C 1
ATOM 2074 O O . ALA A 1 279 ? -25.665 -3.437 45.311 1.00 73.75 279 ALA A O 1
ATOM 2075 N N . SER A 1 280 ? -23.434 -3.787 45.125 1.00 63.72 280 SER A N 1
ATOM 2076 C CA . SER A 1 280 ? -23.303 -4.984 45.973 1.00 63.72 280 SER A CA 1
ATOM 2077 C C . SER A 1 280 ? -22.985 -4.645 47.425 1.00 63.72 280 SER A C 1
ATOM 2079 O O . SER A 1 280 ? -23.569 -5.299 48.317 1.00 63.72 280 SER A O 1
#

Sequence (280 aa):
MSKRMLVVLLLVCLSVCLSAFLISSNAQEEPDTGLVEADTAVAGADTAMMAEAAPFIEEEEETWIDRMRRSGVVDLYERGGVFMHALLVLSILGVAVILERVYTLSKATTDTKRLMADVLRTFKSQGVDAARTMLEKTRGPIAAVLHAGLLKVEKGSDAVEKAIETAASIETSFLERGLIWLATVANIAPLVGFLGTVSGMIHAFEAIAAAEQVSAKLVASGISEALITTATGLIIAIPTQAAYNFFVSKIDRFTVEMEESSADLLDALAAASAREEAAS

Secondary structure (DSSP, 8-state):
--HHHHHHHHHHHHHHHHHHHHHHHTTS-----PPP----------------PPP--------HHHHHHHTSHHHHHHHT-THHHHHHHHHHHHHHHHHHHHHHHHHH---HHHHHHHHHHHHHHH-HHHHHHHHHT--SHHHHHHHHHHTTGGG-HHHHHHHHHHHHHHHHHHHHTTHHHHHHHHHHHHHHHHHHHHHHHHHHHHHHHH-SS--HHHHHHHHHHHHHHHHHHHHHHHHHHHHHHHHHHHHHHHHHHHHHHHHHHHHHHHHHHHHHHHH-

pLDDT: mean 77.69, std 22.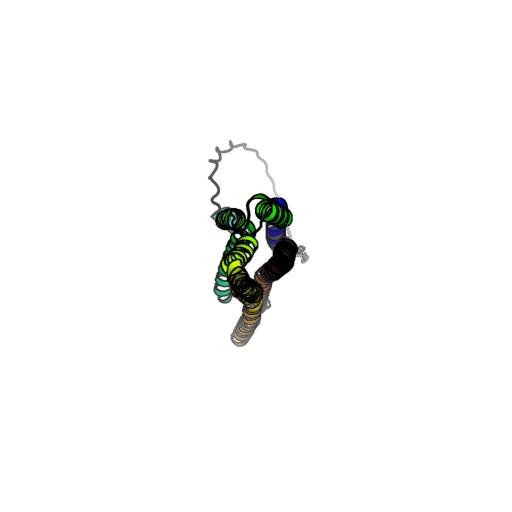1, range [22.42, 97.69]

Radius of gyration: 31.86 Å; chains: 1; bounding box: 64×41×114 Å

Foldseek 3Di:
DPPVVVVVLVVVLVVLVVVVLVVVVVVPDDPPPDDDDDDDDDDDDDDDDDDDDDPDPDPPPDDVVNVVVVSCVVVLLVLLPDLSVVLVVLLVLLVVLLVVLCVVLVQQDDPLVVLLVVLLVCCVPVNLVSSLVVLVPDHHLLSQLLNQLSVCLVVDLVSSVVSSVVSLVVSLVVLCPSLVSLVVSLVVLLVSLQVSLVVLQVQLVVQVVPDPDDDPVSNVSSNSSSVSSNVSSNSSNVSSVVSSVVSVVSSVVVSVSSVVSSVSSSVSSVVVVVVVVVVD